Protein AF-A0A1W9RM76-F1 (afdb_monomer_lite)

Secondary structure (DSSP, 8-state):
--S-EEEEE-SS--SS--EEEEEES-SEEEEE--GGGHHHHHHHHHHHTTTSEEEEEE-GGGHHHH-HHHHTTS-S---S-SEEEEEES--EEEETT-STHHHHHHHHS-----EEEEEEEESS-HHHHHHHHHHHHHHHHHTS-S-------EEEEEEE-HHHHHHHHHHHS--SEEEEEE-SS-EEEEEE-----EEETTEEE--------PPPSSHHHHHHH-

Structure (mmCIF, N/CA/C/O backbone):
data_AF-A0A1W9RM76-F1
#
_entry.id   AF-A0A1W9RM76-F1
#
loop_
_atom_site.group_PDB
_atom_site.id
_atom_site.type_symbol
_atom_site.label_atom_id
_atom_site.label_alt_id
_atom_site.label_comp_id
_atom_site.label_asym_id
_atom_site.label_entity_id
_atom_site.label_seq_id
_atom_site.pdbx_PDB_ins_code
_atom_site.Cartn_x
_atom_site.Cartn_y
_atom_site.Cartn_z
_atom_site.occupancy
_atom_site.B_iso_or_equiv
_atom_site.auth_seq_id
_atom_site.auth_comp_id
_atom_site.auth_asym_id
_atom_site.auth_atom_id
_atom_site.pdbx_PDB_model_num
ATOM 1 N N . MET A 1 1 ? -6.626 -7.507 22.412 1.00 47.16 1 MET A N 1
ATOM 2 C CA . MET A 1 1 ? -6.270 -6.379 21.518 1.00 47.16 1 MET A CA 1
ATOM 3 C C . MET A 1 1 ? -6.908 -6.670 20.179 1.00 47.16 1 MET A C 1
ATOM 5 O O . MET A 1 1 ? -6.756 -7.790 19.717 1.00 47.16 1 MET A O 1
ATOM 9 N N . ARG A 1 2 ? -7.659 -5.724 19.609 1.00 62.59 2 ARG A N 1
ATOM 10 C CA . ARG A 1 2 ? -8.361 -5.919 18.333 1.00 62.59 2 ARG A CA 1
ATOM 11 C C . ARG A 1 2 ? -7.331 -6.171 17.214 1.00 62.59 2 ARG A C 1
ATOM 13 O O . ARG A 1 2 ? -6.286 -5.512 17.153 1.00 62.59 2 ARG A O 1
ATOM 20 N N . ASN A 1 3 ? -7.575 -7.197 16.399 1.00 77.19 3 ASN A N 1
ATOM 21 C CA . ASN A 1 3 ? -6.583 -7.752 15.468 1.00 77.19 3 ASN A CA 1
ATOM 22 C C . ASN A 1 3 ? -6.436 -6.941 14.169 1.00 77.19 3 ASN A C 1
ATOM 24 O O . ASN A 1 3 ? -5.425 -7.081 13.486 1.00 77.19 3 ASN A O 1
ATOM 28 N N . CYS A 1 4 ? -7.381 -6.045 13.872 1.00 90.94 4 CYS A N 1
ATOM 29 C CA . CYS A 1 4 ? -7.377 -5.194 12.687 1.00 90.94 4 CYS A CA 1
ATOM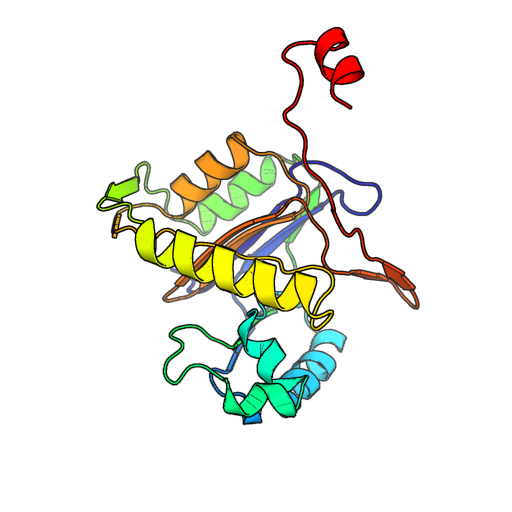 30 C C . CYS A 1 4 ? -7.662 -3.733 13.066 1.00 90.94 4 CYS A C 1
ATOM 32 O O . CYS A 1 4 ? -8.616 -3.460 13.793 1.00 90.94 4 CYS A O 1
ATOM 34 N N . PHE A 1 5 ? -6.826 -2.815 12.587 1.00 94.38 5 PHE A N 1
ATOM 35 C CA . PHE A 1 5 ? -6.996 -1.368 12.709 1.00 94.38 5 PHE A CA 1
ATOM 36 C C . PHE A 1 5 ? -6.443 -0.708 11.447 1.00 94.38 5 PHE A C 1
ATOM 38 O O . PHE A 1 5 ? -5.258 -0.863 11.145 1.00 94.38 5 PHE A O 1
ATOM 45 N N . LEU A 1 6 ? -7.286 0.014 10.718 1.00 96.62 6 LEU A N 1
ATOM 46 C CA . LEU A 1 6 ? -6.929 0.684 9.475 1.00 96.62 6 LEU A CA 1
ATOM 47 C C . LEU A 1 6 ? -7.179 2.178 9.629 1.00 96.62 6 LEU A C 1
ATOM 49 O O . LEU A 1 6 ? -8.249 2.605 10.054 1.00 96.62 6 LEU A O 1
ATOM 53 N N . LEU A 1 7 ? -6.179 2.964 9.273 1.00 95.69 7 LEU A N 1
ATOM 54 C CA . LEU A 1 7 ? -6.203 4.412 9.344 1.00 95.69 7 LEU A CA 1
ATOM 55 C C . LEU A 1 7 ? -5.820 4.950 7.973 1.00 95.69 7 LEU A C 1
ATOM 57 O O . LEU A 1 7 ? -4.736 4.640 7.489 1.00 95.69 7 LEU A O 1
ATOM 61 N N . PHE A 1 8 ? -6.691 5.751 7.374 1.00 95.56 8 PHE A N 1
ATOM 62 C CA . PHE A 1 8 ? -6.449 6.463 6.123 1.00 95.56 8 PHE A CA 1
ATOM 63 C C . PHE A 1 8 ? -6.511 7.957 6.432 1.00 95.56 8 PHE A C 1
ATOM 65 O O . PHE A 1 8 ? -7.568 8.473 6.780 1.00 95.56 8 PHE A O 1
ATOM 72 N N . GLU A 1 9 ? -5.376 8.646 6.376 1.00 92.06 9 GLU A N 1
ATOM 73 C CA . GLU A 1 9 ? -5.263 10.049 6.781 1.00 92.06 9 GLU A CA 1
ATOM 74 C C . GLU A 1 9 ? -5.008 10.966 5.586 1.00 92.06 9 GLU A C 1
ATOM 76 O O . GLU A 1 9 ? -4.088 10.747 4.789 1.00 92.06 9 GLU A O 1
ATOM 81 N N . THR A 1 10 ? -5.761 12.064 5.554 1.00 91.38 10 THR A N 1
ATOM 82 C CA . THR A 1 10 ? -5.536 13.187 4.642 1.00 91.38 10 THR A CA 1
ATOM 83 C C . THR A 1 10 ? -4.709 14.255 5.355 1.00 91.38 10 THR A C 1
ATOM 85 O O . THR A 1 10 ? -5.220 15.024 6.168 1.00 91.38 10 THR A O 1
ATOM 88 N N . LEU A 1 11 ? -3.404 14.317 5.057 1.00 85.75 11 LEU A N 1
ATOM 89 C CA . LEU A 1 11 ? -2.464 15.290 5.655 1.00 85.75 11 LEU A CA 1
ATOM 90 C C . LEU A 1 11 ? -2.193 16.499 4.757 1.00 85.75 11 LEU A C 1
ATOM 92 O O . LEU A 1 11 ? -1.384 17.371 5.086 1.00 85.75 11 LEU A O 1
ATOM 96 N N . LYS A 1 12 ? -2.831 16.528 3.595 1.00 86.12 12 LYS A N 1
ATOM 97 C CA . LYS A 1 12 ? -2.889 17.664 2.690 1.00 86.12 12 LYS A CA 1
ATOM 98 C C . LYS A 1 12 ? -4.220 17.565 1.970 1.00 86.12 12 LYS A C 1
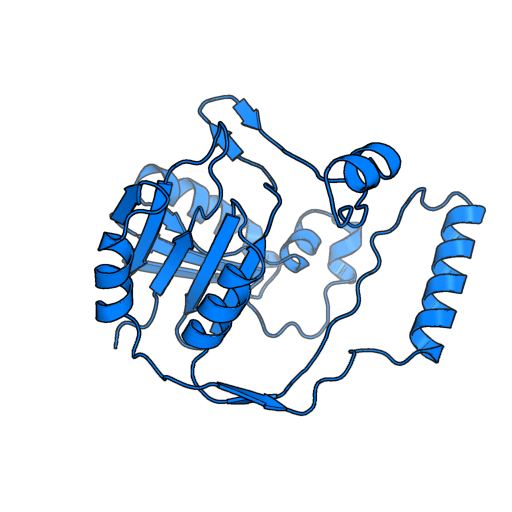ATOM 100 O O . LYS A 1 12 ? -4.450 16.577 1.284 1.00 86.12 12 LYS A O 1
ATOM 105 N N . THR A 1 13 ? -5.071 18.566 2.134 1.00 84.12 13 THR A N 1
ATOM 106 C CA . THR A 1 13 ? -6.359 18.580 1.451 1.00 84.12 13 THR A CA 1
ATOM 107 C C . THR A 1 13 ? -6.165 18.713 -0.054 1.00 84.12 13 THR A C 1
ATOM 109 O O . THR A 1 13 ? -5.207 19.329 -0.537 1.00 84.12 13 THR A O 1
ATOM 112 N N . THR A 1 14 ? -7.084 18.118 -0.799 1.00 81.44 14 THR A N 1
ATOM 113 C CA . THR A 1 14 ? -7.242 18.327 -2.238 1.00 81.44 14 THR A CA 1
ATOM 114 C C . THR A 1 14 ? -8.708 18.628 -2.517 1.00 81.44 14 THR A C 1
ATOM 116 O O . THR A 1 14 ? -9.539 18.455 -1.631 1.00 81.44 14 THR A O 1
ATOM 119 N N . ASP A 1 15 ? -9.049 19.006 -3.747 1.00 81.00 15 ASP A N 1
ATOM 120 C CA . ASP A 1 15 ? -10.456 19.184 -4.143 1.00 81.00 15 ASP A CA 1
ATOM 121 C C . ASP A 1 15 ? -11.298 17.907 -3.964 1.00 81.00 15 ASP A C 1
ATOM 123 O O . ASP A 1 15 ? -12.520 17.968 -3.939 1.00 81.00 15 ASP A O 1
ATOM 127 N N . LEU A 1 16 ? -10.638 16.749 -3.841 1.00 80.75 16 LEU A N 1
ATOM 128 C CA . LEU A 1 16 ? -11.260 15.441 -3.665 1.00 80.75 16 LEU A CA 1
ATOM 129 C C . LEU A 1 16 ? -11.220 14.950 -2.210 1.00 80.75 16 LEU A C 1
ATOM 131 O O . LEU A 1 16 ? -12.024 14.109 -1.821 1.00 80.75 16 LEU A O 1
ATOM 135 N N . ASP A 1 17 ? -10.279 15.431 -1.398 1.00 82.75 17 ASP A N 1
ATOM 136 C CA . ASP A 1 17 ? -9.983 14.832 -0.096 1.00 82.75 17 ASP A CA 1
ATOM 137 C C . ASP A 1 17 ? -9.856 15.880 0.987 1.00 82.75 17 ASP A C 1
ATOM 139 O O . ASP A 1 17 ? -8.931 16.697 1.002 1.00 82.75 17 ASP A O 1
ATOM 143 N N . SER A 1 18 ? -10.784 15.796 1.929 1.00 89.50 18 SER A N 1
ATOM 144 C CA . SER A 1 18 ? -10.849 16.642 3.112 1.00 89.50 18 SER A CA 1
ATOM 145 C C . SER A 1 18 ? -11.122 15.855 4.387 1.00 89.50 18 SER A C 1
ATOM 147 O O . SER A 1 18 ? -11.264 16.473 5.434 1.00 89.50 18 SER A O 1
ATOM 149 N N . ASN A 1 19 ? -11.150 14.519 4.324 1.00 93.38 19 ASN A N 1
ATOM 150 C CA . ASN A 1 19 ? -11.486 13.653 5.450 1.00 93.38 19 ASN A CA 1
ATOM 151 C C . ASN A 1 19 ? -10.426 12.570 5.673 1.00 93.38 19 ASN A C 1
ATOM 153 O O . ASN A 1 19 ? -9.714 12.162 4.758 1.00 93.38 19 ASN A O 1
ATOM 157 N N . SER A 1 20 ? -10.336 12.101 6.909 1.00 94.44 20 SER A N 1
ATOM 158 C CA . SER A 1 20 ? -9.587 10.925 7.334 1.00 94.44 20 SER A CA 1
ATOM 159 C C . SER A 1 20 ? -10.566 9.867 7.833 1.00 94.44 20 SER A C 1
ATOM 161 O O . SER A 1 20 ? -11.593 10.197 8.422 1.00 94.44 20 SER A O 1
ATOM 163 N N . PHE A 1 21 ? -10.235 8.601 7.613 1.00 95.38 21 PHE A N 1
ATOM 164 C CA . PHE A 1 21 ? -11.098 7.464 7.904 1.00 95.38 21 PHE A CA 1
ATOM 165 C C . PHE A 1 21 ? -10.396 6.498 8.850 1.00 95.38 21 PHE A C 1
ATOM 167 O O . PHE A 1 21 ? -9.219 6.165 8.665 1.00 95.38 21 PHE A O 1
ATOM 174 N N . VAL A 1 22 ? -11.131 6.022 9.848 1.00 95.75 22 VAL A N 1
ATOM 175 C CA . VAL A 1 22 ? -10.673 5.012 10.796 1.00 95.75 22 VAL A CA 1
ATOM 176 C C . VAL A 1 22 ? -11.621 3.821 10.750 1.00 95.75 22 VAL A C 1
ATOM 178 O O . VAL A 1 22 ? -12.833 3.968 10.880 1.00 95.75 22 VAL A O 1
ATOM 181 N N . PHE A 1 23 ? -11.041 2.632 10.598 1.00 95.88 23 PHE A N 1
ATOM 182 C CA . PHE A 1 23 ? -11.751 1.360 10.610 1.00 95.88 23 PHE A CA 1
ATOM 183 C C . PHE A 1 23 ? -11.135 0.420 11.645 1.00 95.88 23 PHE A C 1
ATOM 185 O O . PHE A 1 23 ? -9.913 0.259 11.728 1.00 95.88 23 PHE A O 1
ATOM 192 N N . TYR A 1 24 ? -11.979 -0.244 12.419 1.00 93.44 24 TYR A N 1
ATOM 193 C CA . TYR A 1 24 ? -11.595 -1.260 13.394 1.00 93.44 24 TYR A CA 1
ATOM 194 C C . TY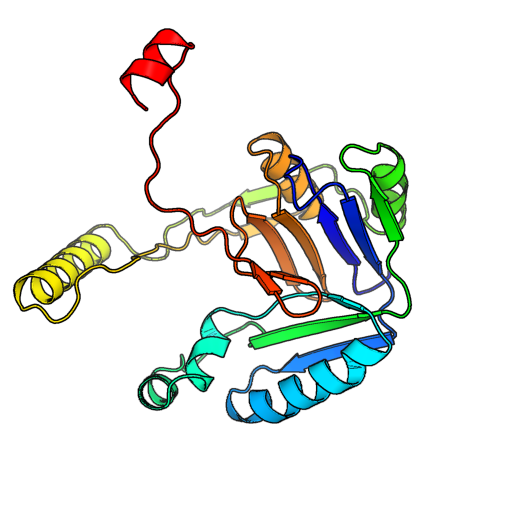R A 1 24 ? -12.744 -2.255 13.567 1.00 93.44 24 TYR A C 1
ATOM 196 O O . TYR A 1 24 ? -13.858 -1.976 13.149 1.00 93.44 24 TYR A O 1
ATOM 204 N N . ASP A 1 25 ? -12.453 -3.421 14.147 1.00 91.19 25 ASP A N 1
ATOM 205 C CA . ASP A 1 25 ? -13.414 -4.531 14.299 1.00 91.19 25 ASP A CA 1
ATOM 206 C C . ASP A 1 25 ? -14.171 -4.884 13.021 1.00 91.19 25 ASP A C 1
ATOM 208 O O . ASP A 1 25 ? -15.389 -4.727 12.943 1.00 91.19 25 ASP A O 1
ATOM 212 N N . PRO A 1 26 ? -13.455 -5.379 12.001 1.00 95.38 26 PRO A N 1
ATOM 213 C CA . PRO A 1 26 ? -14.133 -5.870 10.821 1.00 95.38 26 PRO A CA 1
ATOM 214 C C . PRO A 1 26 ? -15.071 -7.021 11.202 1.00 95.38 26 PRO A C 1
ATOM 216 O O . PRO A 1 26 ? -14.692 -7.902 11.980 1.00 95.38 26 PRO A O 1
ATOM 219 N N . VAL A 1 27 ? -16.253 -7.043 10.587 1.00 95.62 27 VAL A N 1
ATOM 220 C CA . VAL A 1 27 ? -17.181 -8.183 10.620 1.00 95.62 27 VAL A CA 1
ATOM 221 C C . VAL A 1 27 ? -16.482 -9.417 10.058 1.00 95.62 27 VAL A C 1
ATOM 223 O O . VAL A 1 27 ? -16.588 -10.515 10.600 1.00 95.62 27 VAL A O 1
ATOM 226 N N . GLU A 1 28 ? -15.713 -9.218 8.987 1.00 95.75 28 GLU A N 1
ATOM 227 C CA . GLU A 1 28 ? -14.853 -10.237 8.409 1.00 95.75 28 GLU A CA 1
ATOM 228 C C . GLU A 1 28 ? -13.663 -9.640 7.652 1.00 95.75 28 GLU A C 1
ATOM 230 O O . GLU A 1 28 ? -13.655 -8.467 7.278 1.00 95.75 28 GLU A O 1
ATOM 235 N N . ILE A 1 29 ? -12.650 -10.469 7.400 1.00 96.00 29 ILE A N 1
ATOM 236 C CA . ILE A 1 29 ? -11.516 -10.124 6.539 1.00 96.00 29 ILE A CA 1
ATOM 237 C C . ILE A 1 29 ? -11.577 -11.008 5.296 1.00 96.00 29 ILE A C 1
ATOM 239 O O . ILE A 1 29 ? -11.510 -12.232 5.389 1.00 96.00 29 ILE A O 1
ATOM 243 N N . ILE A 1 30 ? -11.669 -10.375 4.131 1.00 96.88 30 ILE A N 1
ATOM 244 C CA . ILE A 1 30 ? -11.555 -11.022 2.827 1.00 96.88 30 ILE A CA 1
ATOM 245 C C . ILE A 1 30 ? -10.079 -11.031 2.452 1.00 96.88 30 ILE A C 1
ATOM 247 O O . ILE A 1 30 ? -9.469 -9.966 2.351 1.00 96.88 30 ILE A O 1
ATOM 251 N N . GLU A 1 31 ? -9.503 -12.208 2.210 1.00 96.00 31 GLU A N 1
ATOM 252 C CA . GLU A 1 31 ? -8.142 -12.309 1.688 1.00 96.00 31 GLU A CA 1
ATOM 253 C C . GLU A 1 31 ? -7.933 -13.489 0.737 1.00 96.00 31 GLU A C 1
ATOM 255 O O . GLU A 1 31 ? -8.603 -14.514 0.829 1.00 96.00 31 GLU A O 1
ATOM 260 N N . THR A 1 32 ? -6.966 -13.354 -0.171 1.00 95.56 32 THR A N 1
ATOM 261 C CA . THR A 1 32 ? -6.478 -14.466 -0.999 1.00 95.56 32 THR A CA 1
ATOM 262 C C . THR A 1 32 ? -4.987 -14.329 -1.281 1.00 95.56 32 THR A C 1
ATOM 264 O O . THR A 1 32 ? -4.477 -13.222 -1.433 1.00 95.56 32 THR A O 1
ATOM 267 N N . LYS A 1 33 ? -4.288 -15.464 -1.393 1.00 94.25 33 LYS A N 1
ATOM 268 C CA . LYS A 1 33 ? -2.905 -15.562 -1.900 1.00 94.25 33 LYS A CA 1
ATOM 269 C C . LYS A 1 33 ? -2.815 -16.217 -3.283 1.00 94.25 33 LYS A C 1
ATOM 271 O O . LYS A 1 33 ? -1.724 -16.342 -3.827 1.00 94.25 33 LYS A O 1
ATOM 276 N N . LYS A 1 34 ? -3.943 -16.679 -3.828 1.00 93.25 34 LYS A N 1
ATOM 277 C CA . LYS A 1 34 ? -4.019 -17.447 -5.076 1.00 93.25 34 LYS A CA 1
ATOM 278 C C . LYS A 1 34 ? -4.591 -16.577 -6.186 1.00 93.25 34 LYS A C 1
ATOM 280 O O . LYS A 1 34 ? -5.629 -15.949 -5.977 1.00 93.25 34 LYS A O 1
ATOM 285 N N . LEU A 1 35 ? -3.940 -16.585 -7.351 1.00 93.38 35 LEU A N 1
ATOM 286 C CA . LEU A 1 35 ? -4.414 -15.854 -8.530 1.00 93.38 35 LEU A CA 1
ATOM 287 C C . LEU A 1 35 ? -5.790 -16.346 -8.982 1.00 93.38 35 LEU A C 1
ATOM 289 O O . LEU A 1 35 ? -6.679 -15.533 -9.203 1.00 93.38 35 LEU A O 1
ATOM 293 N N . ASP A 1 36 ? -5.990 -17.662 -9.031 1.00 91.81 36 ASP A N 1
ATOM 294 C CA . ASP A 1 36 ? -7.225 -18.265 -9.555 1.00 91.81 36 ASP A CA 1
ATOM 295 C C . ASP A 1 36 ? -8.466 -17.951 -8.704 1.00 91.81 36 ASP A C 1
ATOM 297 O O . ASP A 1 36 ? -9.592 -18.068 -9.174 1.00 91.81 36 ASP A O 1
ATOM 301 N N . SER A 1 37 ? -8.278 -17.509 -7.457 1.00 94.44 37 SER A N 1
ATOM 302 C CA . SER A 1 37 ? -9.376 -17.101 -6.574 1.00 94.44 37 SER A CA 1
ATOM 303 C C . SER A 1 37 ? -9.762 -15.624 -6.723 1.00 94.44 37 SER A C 1
ATOM 305 O O . SER A 1 37 ? -10.716 -15.187 -6.084 1.00 94.44 37 SER A O 1
ATOM 307 N N . LEU A 1 38 ? -9.035 -14.824 -7.513 1.00 94.88 38 LEU A N 1
ATOM 308 C CA . LEU A 1 38 ? -9.279 -13.378 -7.596 1.00 94.88 38 LEU A CA 1
ATOM 309 C C . LEU A 1 38 ? -10.639 -13.035 -8.203 1.00 94.88 38 LEU A C 1
ATOM 311 O O . LEU A 1 38 ? -11.276 -12.098 -7.731 1.00 94.88 38 LEU A O 1
ATOM 315 N N . GLU A 1 39 ? -11.116 -13.799 -9.188 1.00 95.06 39 GLU A N 1
ATOM 316 C CA . GLU A 1 39 ? -12.420 -13.545 -9.813 1.00 95.06 39 GLU A CA 1
ATOM 317 C C . GLU A 1 39 ? -13.566 -13.607 -8.798 1.00 95.06 39 GLU A C 1
ATOM 319 O O . GLU A 1 39 ? -14.397 -12.703 -8.706 1.00 95.06 39 GLU A O 1
ATOM 324 N N . GLU A 1 40 ? -13.590 -14.678 -8.005 1.00 96.56 40 GLU A N 1
ATOM 325 C CA . GLU A 1 40 ? -14.599 -14.895 -6.974 1.00 96.56 40 GLU A CA 1
ATOM 326 C C . GLU A 1 40 ? -14.489 -13.839 -5.869 1.00 96.56 40 GLU A C 1
ATOM 328 O O . GLU A 1 40 ? -15.499 -13.296 -5.417 1.00 96.56 40 GLU A O 1
ATOM 333 N N . ILE A 1 41 ? -13.259 -13.487 -5.484 1.00 96.88 41 ILE A N 1
ATOM 334 C CA . ILE A 1 41 ? -12.995 -12.439 -4.497 1.00 96.88 41 ILE A CA 1
ATOM 335 C C . ILE A 1 41 ? -13.519 -11.082 -4.982 1.00 96.88 41 ILE A C 1
ATOM 337 O O . ILE A 1 41 ? -14.180 -10.395 -4.207 1.00 96.88 41 ILE A O 1
ATOM 341 N N . PHE A 1 42 ? -13.308 -10.703 -6.245 1.00 96.19 42 PHE A N 1
ATOM 342 C CA . PHE A 1 42 ? -13.825 -9.438 -6.778 1.00 96.19 42 PHE A CA 1
ATOM 343 C C . PHE A 1 42 ? -15.354 -9.414 -6.869 1.00 96.19 42 PHE A C 1
ATOM 345 O O . PHE A 1 42 ? -15.960 -8.437 -6.428 1.00 96.19 42 PHE A O 1
ATOM 352 N N . LYS A 1 43 ? -15.994 -10.504 -7.316 1.00 97.25 43 LYS A N 1
ATOM 353 C CA . LYS A 1 43 ? -17.467 -10.633 -7.289 1.00 97.25 43 LYS A CA 1
ATOM 354 C C . LYS A 1 43 ? -18.020 -10.482 -5.872 1.00 97.25 43 LYS A C 1
ATOM 356 O O . LYS A 1 43 ? -19.054 -9.852 -5.646 1.00 97.25 43 LYS A O 1
ATOM 361 N N . ARG A 1 44 ? -17.320 -11.050 -4.889 1.00 97.56 44 ARG A N 1
ATOM 362 C CA . ARG A 1 44 ? -17.689 -10.936 -3.478 1.00 97.56 44 ARG A CA 1
ATOM 363 C C . ARG A 1 44 ? -17.520 -9.511 -2.949 1.00 97.56 44 ARG A C 1
ATOM 365 O O . ARG A 1 44 ? -18.410 -9.036 -2.246 1.00 97.56 44 ARG A O 1
ATOM 372 N N . ILE A 1 45 ? -16.424 -8.837 -3.295 1.00 97.31 45 ILE A N 1
ATOM 373 C CA . ILE A 1 45 ? -16.171 -7.429 -2.950 1.00 97.31 45 ILE A CA 1
ATOM 374 C C . ILE A 1 45 ? -17.294 -6.543 -3.486 1.00 97.31 45 ILE A C 1
ATOM 376 O O . ILE A 1 45 ? -17.870 -5.782 -2.715 1.00 97.31 45 ILE A O 1
ATOM 380 N N . GLU A 1 46 ? -17.664 -6.702 -4.757 1.00 96.50 46 GLU A N 1
ATOM 381 C CA . GLU A 1 46 ? -18.747 -5.943 -5.394 1.00 96.50 46 GLU A CA 1
ATOM 382 C C . GLU A 1 46 ? -20.106 -6.178 -4.716 1.00 96.50 46 GLU A C 1
ATOM 384 O O . GLU A 1 46 ? -20.904 -5.259 -4.532 1.00 96.50 46 GLU A O 1
ATOM 389 N N . LYS A 1 47 ? -20.392 -7.419 -4.307 1.00 98.00 47 LYS A N 1
ATOM 390 C CA . LYS A 1 47 ? -21.625 -7.725 -3.575 1.00 98.00 47 LYS A CA 1
ATOM 391 C C . LYS A 1 47 ? -21.647 -7.053 -2.201 1.00 98.00 47 LYS A C 1
ATOM 393 O O . LYS A 1 47 ? -22.678 -6.507 -1.812 1.00 98.00 47 LYS A O 1
ATOM 398 N N . LEU A 1 48 ? -20.542 -7.119 -1.459 1.00 97.81 48 LEU A N 1
ATOM 399 C CA . LEU A 1 48 ? -20.456 -6.592 -0.096 1.00 97.81 48 LEU A CA 1
ATOM 400 C C . LEU A 1 48 ? -20.382 -5.064 -0.060 1.00 97.81 48 LEU A C 1
ATOM 402 O O . LEU A 1 48 ? -20.950 -4.469 0.855 1.00 97.81 48 LEU A O 1
ATOM 406 N N . SER A 1 49 ? -19.777 -4.425 -1.065 1.00 95.75 49 SER A N 1
ATOM 407 C CA . SER A 1 49 ? -19.656 -2.961 -1.142 1.00 95.75 49 SER A CA 1
ATOM 408 C C . SER A 1 49 ? -20.997 -2.240 -1.257 1.00 95.75 49 SER A C 1
ATOM 410 O O . SER A 1 49 ? -21.067 -1.040 -1.029 1.00 95.75 49 SER A O 1
ATOM 412 N N . LYS A 1 50 ? -22.080 -2.960 -1.575 1.00 96.19 50 LYS A N 1
ATOM 413 C CA . LYS A 1 50 ? -23.449 -2.420 -1.579 1.00 96.19 50 LYS A CA 1
ATOM 414 C C . LYS A 1 50 ? -24.000 -2.148 -0.178 1.00 96.19 50 LYS A C 1
ATOM 416 O O . LYS A 1 50 ? -24.995 -1.443 -0.057 1.00 96.19 50 LYS A O 1
ATOM 421 N N . LYS A 1 51 ? -23.413 -2.751 0.861 1.00 96.88 51 LYS A N 1
ATOM 422 C CA . LYS A 1 51 ? -23.911 -2.673 2.244 1.00 96.88 51 LYS A CA 1
ATOM 423 C C . LYS A 1 51 ? -22.837 -2.284 3.259 1.00 96.88 51 LYS A C 1
ATOM 425 O O . LYS A 1 51 ? -23.168 -1.682 4.271 1.00 96.88 51 LYS A O 1
ATOM 430 N N . TYR A 1 52 ? -21.587 -2.651 3.012 1.00 98.06 52 TYR A N 1
ATOM 431 C CA . TYR A 1 52 ? -20.491 -2.485 3.957 1.00 98.06 52 TYR A CA 1
ATOM 432 C C . TYR A 1 52 ? -19.413 -1.573 3.382 1.00 98.06 52 TYR A C 1
ATOM 434 O O . TYR A 1 52 ? -19.235 -1.482 2.166 1.00 98.06 52 TYR A O 1
ATOM 442 N N . TYR A 1 53 ? -18.627 -0.972 4.268 1.00 97.88 53 TYR A N 1
ATOM 443 C CA . TYR A 1 53 ? -17.349 -0.384 3.904 1.00 97.88 53 TYR A CA 1
ATOM 444 C C . TYR A 1 53 ? -16.305 -1.491 3.757 1.00 97.88 53 TYR A C 1
ATOM 446 O O . TYR A 1 53 ? -16.155 -2.338 4.638 1.00 97.88 53 TYR A O 1
ATOM 454 N N . LEU A 1 54 ? -15.555 -1.479 2.654 1.00 98.06 54 LEU A N 1
ATOM 455 C CA . LEU A 1 54 ? -14.421 -2.377 2.451 1.00 98.06 54 LEU A CA 1
ATOM 456 C C . LEU A 1 54 ? -13.138 -1.559 2.390 1.00 98.06 54 LEU A C 1
ATOM 458 O O . LEU A 1 54 ? -12.989 -0.691 1.533 1.00 98.06 54 LEU A O 1
ATOM 462 N N . ALA A 1 55 ? -12.206 -1.849 3.293 1.00 98.00 55 ALA A N 1
ATOM 463 C CA . ALA A 1 55 ? -10.963 -1.098 3.413 1.00 98.00 55 ALA A CA 1
ATOM 464 C C . ALA A 1 55 ? -9.766 -2.031 3.621 1.00 98.00 55 ALA A C 1
ATOM 466 O O . ALA A 1 55 ? -9.840 -3.014 4.359 1.00 98.00 55 ALA A O 1
ATOM 467 N N . GLY A 1 56 ? -8.641 -1.728 2.974 1.00 97.38 56 GLY A N 1
ATOM 468 C CA . GLY A 1 56 ? -7.423 -2.533 3.049 1.00 97.38 56 GLY A CA 1
ATOM 469 C C . GLY A 1 56 ? -6.520 -2.301 1.842 1.00 97.38 56 GLY A C 1
ATOM 470 O O . GLY A 1 56 ? -6.283 -1.152 1.477 1.00 97.38 56 GLY A O 1
ATOM 471 N N . TYR A 1 57 ? -5.999 -3.370 1.239 1.00 97.38 57 TYR A N 1
ATOM 472 C CA . TYR A 1 57 ? -5.098 -3.273 0.092 1.00 97.38 57 TYR A CA 1
ATOM 473 C C . TYR A 1 57 ? -5.337 -4.347 -0.975 1.00 97.38 57 TYR A C 1
ATOM 475 O O . TYR A 1 57 ? -5.845 -5.438 -0.705 1.00 97.38 57 TYR A O 1
ATOM 483 N N . ILE A 1 58 ? -4.892 -4.026 -2.190 1.00 96.94 58 ILE A N 1
ATOM 484 C CA . ILE A 1 58 ? -4.700 -4.949 -3.310 1.00 96.94 58 ILE A CA 1
ATOM 485 C C . ILE A 1 58 ? -3.218 -4.854 -3.684 1.00 96.94 58 ILE A C 1
ATOM 487 O O . ILE A 1 58 ? -2.692 -3.750 -3.838 1.00 96.94 58 ILE A O 1
ATOM 491 N N . SER A 1 59 ? -2.515 -5.984 -3.752 1.00 95.94 59 SER A N 1
ATOM 492 C CA . SER A 1 59 ? -1.090 -5.996 -4.077 1.00 95.94 59 SER A CA 1
ATOM 493 C C . SER A 1 59 ? -0.857 -5.769 -5.569 1.00 95.94 59 SER A C 1
ATOM 495 O O . SER A 1 59 ? -1.715 -6.049 -6.407 1.00 95.94 59 SER A O 1
ATOM 497 N N . TYR A 1 60 ? 0.346 -5.311 -5.917 1.00 94.62 60 TYR A N 1
ATOM 498 C CA . TYR A 1 60 ? 0.760 -5.193 -7.316 1.00 94.62 60 TYR A CA 1
ATOM 499 C C . TYR A 1 60 ? 0.690 -6.550 -8.039 1.00 94.62 60 TYR A C 1
ATOM 501 O O . TYR A 1 60 ? 0.274 -6.639 -9.191 1.00 94.62 60 TYR A O 1
ATOM 509 N N . GLU A 1 61 ? 1.046 -7.625 -7.334 1.00 95.25 61 GLU A N 1
ATOM 510 C CA . GLU A 1 61 ? 1.048 -8.993 -7.840 1.00 95.25 61 GLU A CA 1
ATOM 511 C C . GLU A 1 61 ? -0.356 -9.514 -8.203 1.00 95.25 61 GLU A C 1
ATOM 513 O O . GLU A 1 61 ? -0.458 -10.437 -9.009 1.00 95.25 61 GLU A O 1
ATOM 518 N N . ALA A 1 62 ? -1.442 -8.905 -7.706 1.00 94.81 62 ALA A N 1
ATOM 519 C CA . ALA A 1 62 ? -2.796 -9.215 -8.175 1.00 94.81 62 ALA A CA 1
ATOM 520 C C . ALA A 1 62 ? -2.983 -8.889 -9.671 1.00 94.81 62 ALA A C 1
ATOM 522 O O . ALA A 1 62 ? -3.768 -9.542 -10.356 1.00 94.81 62 ALA A O 1
ATOM 523 N N . GLY A 1 63 ? -2.212 -7.935 -10.209 1.00 93.69 63 GLY A N 1
ATOM 524 C CA . GLY A 1 63 ? -2.236 -7.566 -11.626 1.00 93.69 63 GLY A CA 1
ATOM 525 C C . GLY A 1 63 ? -1.829 -8.696 -12.578 1.00 93.69 63 GLY A C 1
ATOM 526 O O . GLY A 1 63 ? -2.233 -8.682 -13.737 1.00 93.69 63 GLY A O 1
ATOM 527 N N . PHE A 1 64 ? -1.112 -9.719 -12.096 1.00 94.06 64 PHE A N 1
ATOM 528 C CA . PHE A 1 64 ? -0.756 -10.896 -12.899 1.00 94.06 64 PHE A CA 1
ATOM 529 C C . PHE A 1 64 ? -1.986 -11.692 -13.351 1.00 94.06 64 PHE A C 1
ATOM 531 O O . PHE A 1 64 ? -1.917 -12.380 -14.363 1.00 94.06 64 PHE A O 1
ATOM 538 N N . TYR A 1 65 ? -3.112 -11.588 -12.639 1.00 91.88 65 TYR A N 1
ATOM 539 C CA . TYR A 1 65 ? -4.371 -12.211 -13.048 1.00 91.88 65 TYR A CA 1
ATOM 540 C C . TYR A 1 65 ? -5.051 -11.460 -14.202 1.00 91.88 65 TYR A C 1
ATOM 542 O O . TYR A 1 65 ? -5.711 -12.087 -15.026 1.00 91.88 65 TYR A O 1
ATOM 550 N N . LEU A 1 66 ? -4.857 -10.139 -14.291 1.00 87.62 66 LEU A N 1
ATOM 551 C CA . LEU A 1 66 ? -5.534 -9.278 -15.267 1.00 87.62 66 LEU A CA 1
ATOM 552 C C . LEU A 1 66 ? -4.997 -9.436 -16.696 1.00 87.62 66 LEU A C 1
ATOM 554 O O . LEU A 1 66 ? -5.682 -9.068 -17.646 1.00 87.62 66 LEU A O 1
ATOM 558 N N . GLN A 1 67 ? -3.785 -9.970 -16.860 1.00 87.81 67 GLN A N 1
ATOM 559 C CA . GLN A 1 67 ? -3.162 -10.166 -18.166 1.00 87.81 67 GLN A CA 1
ATOM 560 C C . GLN A 1 67 ? -2.722 -11.621 -18.335 1.00 87.81 67 GLN A C 1
ATOM 562 O O . GLN A 1 67 ? -1.802 -12.080 -17.663 1.00 87.81 67 GLN A O 1
ATOM 567 N N . GLU A 1 68 ? -3.335 -12.329 -19.288 1.00 85.44 68 GLU A N 1
ATOM 568 C CA . GLU A 1 68 ? -3.110 -13.766 -19.517 1.00 85.44 68 GLU A CA 1
ATOM 569 C C . GLU A 1 68 ? -1.625 -14.111 -19.693 1.00 85.44 68 GLU A C 1
ATOM 571 O O . GLU A 1 68 ? -1.103 -15.011 -19.039 1.00 85.44 68 GLU A O 1
ATOM 576 N N . GLY A 1 69 ? -0.911 -13.320 -20.501 1.00 89.00 69 GLY A N 1
ATOM 577 C CA . GLY A 1 69 ? 0.518 -13.512 -20.757 1.00 89.00 69 GLY A CA 1
ATOM 578 C C . GLY A 1 69 ? 1.424 -13.284 -19.543 1.00 89.00 69 GLY A C 1
ATOM 579 O O . GLY A 1 69 ? 2.584 -13.678 -19.583 1.00 89.00 69 GLY A O 1
ATOM 580 N N . LEU A 1 70 ? 0.924 -12.667 -18.465 1.00 90.75 70 LEU A N 1
ATOM 581 C CA . LEU A 1 70 ? 1.691 -12.462 -17.238 1.00 90.75 70 LEU A CA 1
ATOM 582 C C . LEU A 1 70 ? 1.466 -13.564 -16.208 1.00 90.75 70 LEU A C 1
ATOM 584 O O . LEU A 1 70 ? 2.352 -13.761 -15.386 1.00 90.75 70 LEU A O 1
ATOM 588 N N . LYS A 1 71 ? 0.365 -14.324 -16.245 1.00 90.12 71 LYS A N 1
ATOM 589 C CA . LYS A 1 71 ? 0.045 -15.336 -15.217 1.00 90.12 71 LYS A CA 1
ATOM 590 C C . LYS A 1 71 ? 1.190 -16.322 -14.965 1.00 90.12 71 LYS A C 1
ATOM 592 O O . LYS A 1 71 ? 1.515 -16.623 -13.819 1.00 90.12 71 LYS A O 1
ATOM 597 N N . THR A 1 72 ? 1.862 -16.760 -16.027 1.00 90.12 72 THR A N 1
ATOM 598 C CA . THR A 1 72 ? 3.016 -17.678 -15.971 1.00 90.12 72 THR A CA 1
ATOM 599 C C . THR A 1 72 ? 4.267 -17.061 -15.334 1.00 90.12 72 THR A C 1
ATOM 601 O O . THR A 1 72 ? 5.165 -17.786 -14.908 1.00 90.12 72 THR A O 1
ATOM 604 N N . HIS A 1 73 ? 4.325 -15.732 -15.230 1.00 92.00 73 HIS A N 1
ATOM 605 C CA . HIS A 1 73 ? 5.394 -14.978 -14.581 1.00 92.00 73 HIS A CA 1
ATOM 606 C C . HIS A 1 73 ? 5.120 -14.686 -13.100 1.00 92.00 73 HIS A C 1
ATOM 608 O O . HIS A 1 73 ? 5.942 -14.026 -12.457 1.00 92.00 73 HIS A O 1
ATOM 614 N N . PHE A 1 74 ? 3.999 -15.160 -12.542 1.00 91.50 74 PHE A N 1
ATOM 615 C CA . PHE A 1 74 ? 3.723 -15.005 -11.119 1.00 91.50 74 PHE A CA 1
ATOM 616 C C . PHE A 1 74 ? 4.863 -15.611 -10.284 1.00 91.50 74 PHE A C 1
ATOM 618 O O . PHE A 1 74 ? 5.321 -16.725 -10.565 1.00 91.50 74 PHE A O 1
ATOM 625 N N . PRO A 1 75 ? 5.372 -14.896 -9.264 1.00 88.38 75 PRO A N 1
ATOM 626 C CA . PRO A 1 75 ? 6.485 -15.386 -8.470 1.00 88.38 75 PRO A CA 1
ATOM 627 C C . PRO A 1 75 ? 6.131 -16.708 -7.781 1.00 88.38 75 PRO A C 1
ATOM 629 O O . PRO A 1 75 ? 5.094 -16.834 -7.137 1.00 88.38 75 PRO A O 1
ATOM 632 N N . LYS A 1 76 ? 7.057 -17.675 -7.833 1.00 85.31 76 LYS A N 1
ATOM 633 C CA . LYS A 1 76 ? 6.914 -18.986 -7.165 1.00 85.31 76 LYS A CA 1
ATOM 634 C C . LYS A 1 76 ? 6.619 -18.880 -5.663 1.00 85.31 76 LYS A C 1
ATOM 636 O O . LYS A 1 76 ? 6.079 -19.810 -5.077 1.00 85.31 76 LYS A O 1
ATOM 641 N N . SER A 1 77 ? 7.020 -17.775 -5.037 1.00 85.44 77 SER A N 1
ATOM 642 C CA . SER A 1 77 ? 6.721 -17.464 -3.645 1.00 85.44 77 SER A CA 1
ATOM 643 C C . SER A 1 77 ? 6.421 -15.976 -3.500 1.00 85.44 77 SER A C 1
ATOM 645 O O . SER A 1 77 ? 7.225 -15.129 -3.896 1.00 85.44 77 SER A O 1
ATOM 647 N N . PHE A 1 78 ? 5.266 -15.671 -2.912 1.00 89.56 78 PHE A N 1
ATOM 648 C CA . PHE A 1 78 ? 4.851 -14.328 -2.534 1.00 89.56 78 PHE A CA 1
ATOM 649 C C . PHE A 1 78 ? 4.277 -14.385 -1.111 1.00 89.56 78 PHE A C 1
ATOM 651 O O . PHE A 1 78 ? 3.309 -15.110 -0.874 1.00 89.56 78 PHE A O 1
ATOM 658 N N . PRO A 1 79 ? 4.885 -13.695 -0.129 1.00 88.50 79 PRO A N 1
ATOM 659 C CA . PRO A 1 79 ? 4.522 -13.890 1.274 1.00 88.50 79 PRO A CA 1
ATOM 660 C C . PRO A 1 79 ? 3.208 -13.192 1.664 1.00 88.50 79 PRO A C 1
ATOM 662 O O . PRO A 1 79 ? 2.578 -13.597 2.648 1.00 88.50 79 PRO A O 1
ATOM 665 N N . PHE A 1 80 ? 2.781 -12.184 0.898 1.00 92.00 80 PHE A N 1
ATOM 666 C CA . PHE A 1 80 ? 1.615 -11.348 1.194 1.00 92.00 80 PHE A CA 1
ATOM 667 C C . PHE A 1 80 ? 0.341 -11.855 0.514 1.00 92.00 80 PHE A C 1
ATOM 669 O O . PHE A 1 80 ? 0.380 -12.724 -0.359 1.00 92.00 80 PHE A O 1
ATOM 676 N N . SER A 1 81 ? -0.801 -11.314 0.930 1.00 95.12 81 SER A N 1
ATOM 677 C CA . SER A 1 81 ? -2.071 -11.531 0.239 1.00 95.12 81 SER A CA 1
ATOM 678 C C . SER A 1 81 ? -2.130 -10.676 -1.031 1.00 95.12 81 SER A C 1
ATOM 680 O O . SER A 1 81 ? -1.582 -9.578 -1.082 1.00 95.12 81 SER A O 1
ATOM 682 N N . LEU A 1 82 ? -2.763 -11.191 -2.084 1.00 96.00 82 LEU A N 1
ATOM 683 C CA . LEU A 1 82 ? -3.034 -10.453 -3.322 1.00 96.00 82 LEU A CA 1
ATOM 684 C C . LEU A 1 82 ? -4.132 -9.416 -3.107 1.00 96.00 82 LEU A C 1
ATOM 686 O O . LEU A 1 82 ? -4.084 -8.318 -3.649 1.00 96.00 82 LEU A O 1
ATOM 690 N N . VAL A 1 83 ? -5.104 -9.761 -2.271 1.00 97.19 83 VAL A N 1
ATOM 691 C CA . VAL A 1 83 ? -6.145 -8.865 -1.778 1.00 97.19 83 VAL A CA 1
ATOM 692 C C . VAL A 1 83 ? -6.278 -9.115 -0.289 1.00 97.19 83 VAL A C 1
ATOM 694 O O . VAL A 1 83 ? -6.270 -10.275 0.132 1.00 97.19 83 VAL A O 1
ATOM 697 N N . LYS A 1 84 ? -6.403 -8.047 0.499 1.00 97.50 84 LYS A N 1
ATOM 698 C CA . LYS A 1 84 ? -6.788 -8.129 1.905 1.00 97.50 84 LYS A CA 1
ATOM 699 C C . LYS A 1 84 ? -7.607 -6.915 2.307 1.00 97.50 84 LYS A C 1
ATOM 701 O O . LYS A 1 84 ? -7.076 -5.808 2.398 1.00 97.50 84 LYS A O 1
ATOM 706 N N . LEU A 1 85 ? -8.890 -7.136 2.563 1.00 97.94 85 LEU A N 1
ATOM 707 C CA . LEU A 1 85 ? -9.858 -6.100 2.907 1.00 97.94 85 LEU A CA 1
ATOM 708 C C . LEU A 1 85 ? -10.603 -6.500 4.178 1.00 97.94 85 LEU A C 1
ATOM 710 O O . LEU A 1 85 ? -11.095 -7.621 4.281 1.00 97.94 85 LEU A O 1
ATOM 714 N N . GLY A 1 86 ? -10.696 -5.589 5.140 1.00 97.38 86 GLY A N 1
ATOM 715 C CA . GLY A 1 86 ? -11.685 -5.694 6.206 1.00 97.38 86 GLY A CA 1
ATOM 716 C C . GLY A 1 86 ? -13.048 -5.227 5.700 1.00 97.38 86 GLY A C 1
ATOM 717 O O . GLY A 1 86 ? -13.120 -4.284 4.911 1.00 97.38 86 GLY A O 1
ATOM 718 N N . VAL A 1 87 ? -14.104 -5.895 6.154 1.00 98.06 87 VAL A N 1
ATOM 719 C CA . VAL A 1 87 ? -15.507 -5.548 5.907 1.00 98.06 87 VAL A CA 1
ATOM 720 C C . VAL A 1 87 ? -16.062 -4.915 7.177 1.00 98.06 87 VAL A C 1
ATOM 722 O O . VAL A 1 87 ? -16.039 -5.544 8.234 1.00 98.06 87 VAL A O 1
ATOM 725 N N . PHE A 1 88 ? -16.539 -3.679 7.087 1.00 97.62 88 PHE A N 1
ATOM 726 C CA . PHE A 1 88 ? -16.949 -2.863 8.229 1.00 97.62 88 PHE A CA 1
ATOM 727 C C . PHE A 1 88 ? -18.374 -2.345 8.035 1.00 97.62 88 PHE A C 1
ATOM 729 O O . PHE A 1 88 ? -18.759 -1.969 6.928 1.00 97.62 88 PHE A O 1
ATOM 736 N N . GLU A 1 89 ? -19.158 -2.321 9.110 1.00 96.62 89 GLU A N 1
ATOM 737 C CA . GLU A 1 89 ? -20.509 -1.741 9.090 1.00 96.62 89 GLU A CA 1
ATOM 738 C C . GLU A 1 89 ? -20.459 -0.218 9.012 1.00 96.62 89 GLU A C 1
ATOM 740 O O . GLU A 1 89 ? -21.252 0.396 8.306 1.00 96.62 89 GLU A O 1
ATOM 745 N N . GLU A 1 90 ? -19.473 0.379 9.678 1.00 95.31 90 GLU A N 1
ATOM 746 C CA . GLU A 1 90 ? -19.329 1.822 9.803 1.00 95.31 90 GLU A CA 1
ATOM 747 C C . GLU A 1 90 ? -17.878 2.253 9.565 1.00 95.31 90 GLU A C 1
ATOM 749 O O . GLU A 1 90 ? -16.929 1.474 9.709 1.00 95.31 90 GLU A O 1
ATOM 754 N N . ALA A 1 91 ? -17.719 3.526 9.209 1.00 94.62 91 ALA A N 1
ATOM 755 C CA . ALA A 1 91 ? -16.442 4.217 9.148 1.00 94.62 91 ALA A CA 1
ATOM 756 C C . ALA A 1 91 ? -16.478 5.380 10.140 1.00 94.62 91 ALA A C 1
ATOM 758 O O . ALA A 1 91 ? -17.388 6.208 10.075 1.00 94.62 91 ALA A O 1
ATOM 759 N N . GLU A 1 92 ? -15.480 5.498 11.017 1.00 94.50 92 GLU A N 1
ATOM 760 C CA . GLU A 1 92 ? -15.305 6.749 11.755 1.00 94.50 92 GLU A CA 1
ATOM 761 C C . GLU A 1 92 ? -14.622 7.766 10.836 1.00 94.50 92 GLU A C 1
ATOM 763 O O . GLU A 1 92 ? -13.509 7.535 10.351 1.00 94.50 92 GLU A O 1
ATOM 768 N N . ILE A 1 93 ? -15.299 8.886 10.588 1.00 94.81 93 ILE A N 1
ATOM 769 C CA . ILE A 1 93 ? -14.865 9.924 9.652 1.00 94.81 93 ILE A CA 1
ATOM 770 C C . ILE A 1 93 ? -14.495 11.174 10.442 1.00 94.81 93 ILE A C 1
ATOM 772 O O . ILE A 1 93 ? -15.279 11.668 11.249 1.00 94.81 93 ILE A O 1
ATOM 776 N N . PHE A 1 94 ? -13.311 11.708 10.167 1.00 94.38 94 PHE A N 1
ATOM 777 C CA . PHE A 1 94 ? -12.801 12.933 10.773 1.00 94.38 94 PHE A CA 1
ATOM 778 C C . PHE A 1 94 ? -12.444 13.936 9.680 1.00 94.38 94 PHE A C 1
ATOM 780 O O . PHE A 1 94 ? -11.806 13.537 8.703 1.00 94.38 94 PHE A O 1
ATOM 787 N N . PRO A 1 95 ? -12.752 15.232 9.835 1.00 92.75 95 PRO A N 1
ATOM 788 C CA . PRO A 1 95 ? -12.184 16.260 8.974 1.00 92.75 95 PRO A CA 1
ATOM 789 C C . PRO A 1 95 ? -10.647 16.203 8.956 1.00 92.75 95 PRO A C 1
ATOM 791 O O . PRO A 1 95 ? -9.989 15.784 9.913 1.00 92.75 95 PRO A O 1
ATOM 794 N N . ALA A 1 96 ? -10.040 16.614 7.848 1.00 85.88 96 ALA A N 1
ATOM 795 C CA . ALA A 1 96 ? -8.593 16.690 7.722 1.00 85.88 96 ALA A CA 1
ATOM 796 C C . ALA A 1 96 ? -8.019 17.610 8.807 1.00 85.88 96 ALA A C 1
ATOM 798 O O . ALA A 1 96 ? -8.574 18.664 9.109 1.00 85.88 96 ALA A O 1
ATOM 799 N N . PHE A 1 97 ? -6.873 17.213 9.363 1.00 85.19 97 PHE A N 1
ATOM 800 C CA . PHE A 1 97 ? -6.181 17.914 10.456 1.00 85.19 97 PHE A CA 1
ATOM 801 C C . PHE A 1 97 ? -6.905 17.930 11.808 1.00 85.19 97 PHE A C 1
ATOM 803 O O . PHE A 1 97 ? -6.384 18.536 12.750 1.00 85.19 97 PHE A O 1
ATOM 810 N N . GLU A 1 98 ? -8.041 17.243 11.929 1.00 86.75 98 GLU A N 1
ATOM 811 C CA . GLU A 1 98 ? -8.774 17.158 13.184 1.00 86.75 98 GLU A CA 1
ATOM 812 C C . GLU A 1 98 ? -7.917 16.494 14.269 1.00 86.75 98 GLU A C 1
ATOM 814 O O . GLU A 1 98 ? -7.264 15.470 14.043 1.00 86.75 98 GLU A O 1
ATOM 819 N N . LYS A 1 99 ? -7.880 17.080 15.470 1.00 85.75 99 LYS A N 1
ATOM 820 C CA . LYS A 1 99 ? -7.037 16.552 16.560 1.00 85.75 99 LYS A CA 1
ATOM 821 C C . LYS A 1 99 ? -7.687 15.365 17.257 1.00 85.75 99 LYS A C 1
ATOM 823 O O . LYS A 1 99 ? -6.988 14.561 17.873 1.00 85.75 99 LYS A O 1
ATOM 828 N N . GLU A 1 100 ? -9.002 15.229 17.151 1.00 86.50 100 GLU A N 1
ATOM 829 C CA . GLU A 1 100 ? -9.763 14.173 17.818 1.00 86.50 100 GLU A CA 1
ATOM 830 C C . GLU A 1 100 ? -9.427 12.773 17.301 1.00 86.50 100 GLU A C 1
ATOM 832 O O . GLU A 1 100 ? -9.440 11.824 18.087 1.00 86.50 100 GLU A O 1
ATOM 837 N N . ILE A 1 101 ? -8.982 12.645 16.044 1.00 86.88 101 ILE A N 1
ATOM 838 C CA . ILE A 1 101 ? -8.516 11.368 15.477 1.00 86.88 101 ILE A CA 1
ATOM 839 C C . ILE A 1 101 ? -7.403 10.728 16.322 1.00 86.88 101 ILE A C 1
ATOM 841 O O . ILE A 1 101 ? -7.258 9.503 16.376 1.00 86.88 101 ILE A O 1
ATOM 845 N N . GLN A 1 102 ? -6.636 11.553 17.047 1.00 85.00 102 GLN A N 1
ATOM 846 C CA . GLN A 1 102 ? -5.586 11.084 17.942 1.00 85.00 102 GLN A CA 1
ATOM 847 C C . GLN A 1 102 ? -6.126 10.281 19.117 1.00 85.00 102 GLN A C 1
ATOM 849 O O . GLN A 1 102 ? -5.470 9.348 19.583 1.00 85.00 102 GLN A O 1
ATOM 854 N N . ASN A 1 103 ? -7.326 10.613 19.586 1.00 85.31 103 ASN A N 1
ATOM 855 C CA . ASN A 1 103 ? -7.992 9.859 20.634 1.00 85.31 103 ASN A CA 1
ATOM 856 C C . ASN A 1 103 ? -8.416 8.483 20.115 1.00 85.31 103 ASN A C 1
ATOM 858 O O . ASN A 1 103 ? -8.327 7.512 20.863 1.00 85.31 103 ASN A O 1
ATOM 862 N N . CYS A 1 104 ? -8.801 8.372 18.841 1.00 83.50 104 CYS A N 1
ATOM 863 C CA . CYS A 1 104 ? -9.183 7.097 18.242 1.00 83.50 104 CYS A CA 1
ATOM 864 C C . CYS A 1 104 ? -8.002 6.140 18.170 1.00 83.50 104 CYS A C 1
ATOM 866 O O . CYS A 1 104 ? -8.039 5.083 18.797 1.00 83.50 104 CYS A O 1
ATOM 868 N N . TYR A 1 105 ? -6.897 6.507 17.518 1.00 83.75 105 TYR A N 1
ATOM 869 C CA . TYR A 1 105 ? -5.782 5.562 17.433 1.00 83.75 105 TYR A CA 1
ATOM 870 C C . TYR A 1 105 ? -5.128 5.269 18.796 1.00 83.75 105 TYR A C 1
ATOM 872 O O . TYR A 1 105 ? -4.625 4.165 18.974 1.00 83.75 105 TYR A O 1
ATOM 880 N N . LYS A 1 106 ? -5.184 6.169 19.794 1.00 84.06 106 LYS A N 1
ATOM 881 C CA . LYS A 1 106 ? -4.717 5.874 21.169 1.00 84.06 106 LYS A CA 1
ATOM 882 C C . LYS A 1 106 ? -5.515 4.760 21.852 1.00 84.06 106 LYS A C 1
ATOM 884 O O . LYS A 1 106 ? -4.951 4.023 22.656 1.00 84.06 106 LYS A O 1
ATOM 889 N N . LYS A 1 107 ? -6.806 4.612 21.528 1.00 80.50 107 LYS A N 1
ATOM 890 C CA . LYS A 1 107 ? -7.642 3.502 22.022 1.00 80.50 107 LYS A CA 1
ATOM 891 C C . LYS A 1 107 ? -7.203 2.159 21.432 1.00 80.50 107 LYS A C 1
ATOM 893 O O . LYS A 1 107 ? -7.257 1.139 22.116 1.00 80.50 107 LYS A O 1
ATOM 898 N N . PHE A 1 108 ? -6.768 2.152 20.171 1.00 78.62 108 PHE A N 1
ATOM 899 C CA . PHE A 1 108 ? -6.550 0.920 19.402 1.00 78.62 108 PHE A CA 1
ATOM 900 C C . PHE A 1 108 ? -5.089 0.500 19.259 1.00 78.62 108 PHE A C 1
ATOM 902 O O . PHE A 1 108 ? -4.795 -0.688 19.095 1.00 78.62 108 PHE A O 1
ATOM 909 N N . LEU A 1 109 ? -4.160 1.447 19.342 1.00 80.25 109 LEU A N 1
ATOM 910 C CA . LEU A 1 109 ? -2.735 1.217 19.172 1.00 80.25 109 LEU A CA 1
ATOM 911 C C . LEU A 1 109 ? -2.027 1.424 20.505 1.00 80.25 109 LEU A C 1
ATOM 913 O O . LEU A 1 109 ? -2.033 2.509 21.080 1.00 80.25 109 LEU A O 1
ATOM 917 N N . LYS A 1 110 ? -1.355 0.374 20.985 1.00 69.81 110 LYS A N 1
ATOM 918 C CA . LYS A 1 110 ? -0.413 0.521 22.095 1.00 69.81 110 LYS A CA 1
ATOM 919 C C . LYS A 1 110 ? 0.764 1.370 21.619 1.00 69.81 110 LYS A C 1
ATOM 921 O O . LYS A 1 110 ? 1.530 0.938 20.757 1.00 69.81 110 LYS A O 1
ATOM 926 N N . GLU A 1 111 ? 0.921 2.562 22.187 1.00 62.59 111 GLU A N 1
ATOM 927 C CA . GLU A 1 111 ? 2.056 3.441 21.905 1.00 62.59 111 GLU A CA 1
ATOM 928 C C . GLU A 1 111 ? 3.365 2.816 22.414 1.00 62.59 111 GLU A C 1
ATOM 930 O O . GLU A 1 111 ? 3.802 3.037 23.543 1.00 62.59 111 GLU A O 1
ATOM 935 N N . GLY A 1 112 ? 4.055 2.055 21.566 1.00 70.06 112 GLY A N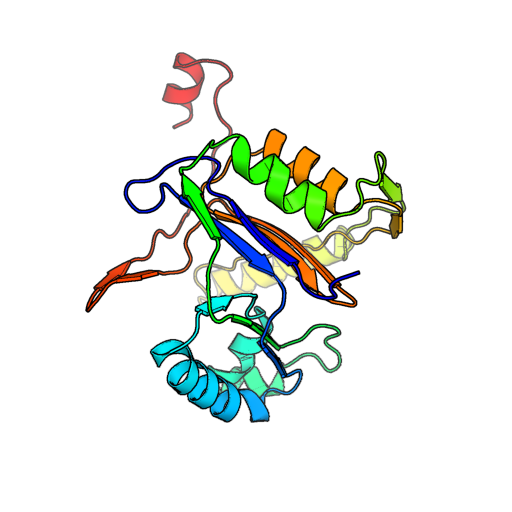 1
ATOM 936 C CA . GLY A 1 112 ? 5.492 1.899 21.744 1.00 70.06 112 GLY A CA 1
ATOM 937 C C . GLY A 1 112 ? 6.166 3.224 21.376 1.00 70.06 112 GLY A C 1
ATOM 938 O O . GLY A 1 112 ? 6.009 3.720 20.260 1.00 70.06 112 GLY A O 1
ATOM 939 N N . LYS A 1 113 ? 6.914 3.821 22.310 1.00 79.38 113 LYS A N 1
ATOM 940 C CA . LYS A 1 113 ? 7.534 5.148 22.111 1.00 79.38 113 LYS A CA 1
ATOM 941 C C . LYS A 1 113 ? 8.752 5.131 21.184 1.00 79.38 113 LYS A C 1
ATOM 943 O O . LYS A 1 113 ? 9.232 6.186 20.774 1.00 79.38 113 LYS A O 1
ATOM 948 N N . LYS A 1 114 ? 9.288 3.947 20.883 1.00 91.94 114 LYS A N 1
ATOM 949 C CA . LYS A 1 114 ? 10.532 3.769 20.129 1.00 91.94 114 LYS A CA 1
ATOM 950 C C . LYS A 1 114 ? 10.385 2.659 19.092 1.00 91.94 114 LYS A C 1
ATOM 952 O O . LYS A 1 114 ? 9.598 1.727 19.260 1.00 91.94 114 LYS A O 1
ATOM 957 N N . TYR A 1 115 ? 11.174 2.777 18.036 1.00 94.94 115 TYR A N 1
ATOM 958 C CA . TYR A 1 115 ? 11.437 1.717 17.073 1.00 94.94 115 TYR A CA 1
ATOM 959 C C . TYR A 1 115 ? 12.927 1.716 16.739 1.00 94.94 115 TYR A C 1
ATOM 961 O O . TYR A 1 115 ? 13.624 2.712 16.963 1.00 94.94 115 TYR A O 1
ATOM 969 N N . LYS A 1 116 ? 13.408 0.604 16.196 1.00 96.56 116 LYS A N 1
ATOM 970 C CA . LYS A 1 116 ? 14.769 0.455 15.700 1.00 96.56 116 LYS A CA 1
ATOM 971 C C . LYS A 1 116 ? 14.728 -0.225 14.338 1.00 96.56 116 LYS A C 1
ATOM 973 O O . LYS A 1 116 ? 14.020 -1.209 14.153 1.00 96.56 116 LYS A O 1
ATOM 978 N N . ILE A 1 117 ? 15.491 0.333 13.406 1.00 96.75 117 ILE A N 1
ATOM 979 C CA . ILE A 1 117 ? 15.753 -0.245 12.090 1.00 96.75 117 ILE A CA 1
ATOM 980 C C . ILE A 1 117 ? 17.220 -0.670 12.091 1.00 96.75 117 ILE A C 1
ATOM 982 O O . ILE A 1 117 ? 18.085 0.118 12.484 1.00 96.75 117 ILE A O 1
ATOM 986 N N . LYS A 1 118 ? 17.500 -1.912 11.699 1.00 97.56 118 LYS A N 1
ATOM 987 C CA . LYS A 1 118 ? 18.859 -2.458 11.555 1.00 97.56 118 LYS A CA 1
ATOM 988 C C . LYS A 1 118 ? 19.017 -3.072 10.167 1.00 97.56 118 LYS A C 1
ATOM 990 O O . LYS A 1 118 ? 18.025 -3.319 9.489 1.00 97.56 118 LYS A O 1
ATOM 995 N N . ASN A 1 119 ? 20.263 -3.321 9.765 1.00 96.56 119 ASN A N 1
ATOM 996 C CA . ASN A 1 119 ? 20.590 -4.085 8.557 1.00 96.56 119 ASN A CA 1
ATOM 997 C C . ASN A 1 119 ? 19.881 -3.569 7.293 1.00 96.56 119 ASN A C 1
ATOM 999 O O . ASN A 1 119 ? 19.361 -4.343 6.500 1.00 96.56 119 ASN A O 1
ATOM 1003 N N . LEU A 1 120 ? 19.835 -2.243 7.119 1.00 96.56 120 LEU A N 1
ATOM 1004 C CA . LEU A 1 120 ? 19.229 -1.631 5.941 1.00 96.56 120 LEU A CA 1
ATOM 1005 C C . LEU A 1 120 ? 20.078 -1.935 4.703 1.00 96.56 120 LEU A C 1
ATOM 1007 O O . LEU A 1 120 ? 21.183 -1.413 4.561 1.00 96.56 120 LEU A O 1
ATOM 1011 N N . ASN A 1 121 ? 19.543 -2.734 3.786 1.00 96.12 121 ASN A N 1
ATOM 1012 C CA . ASN A 1 121 ? 20.225 -3.108 2.556 1.00 96.12 121 ASN A CA 1
ATOM 1013 C C . ASN A 1 121 ? 19.287 -3.043 1.349 1.00 96.12 121 ASN A C 1
ATOM 1015 O O . ASN A 1 121 ? 18.082 -3.265 1.450 1.00 96.12 121 ASN A O 1
ATOM 1019 N N . LEU A 1 122 ? 19.848 -2.758 0.177 1.00 95.69 122 LEU A N 1
ATOM 1020 C CA . LEU A 1 122 ? 19.110 -2.887 -1.074 1.00 95.69 122 LEU A CA 1
ATOM 1021 C C . LEU A 1 122 ? 18.928 -4.366 -1.424 1.00 95.69 122 LEU A C 1
ATOM 1023 O O . LEU A 1 122 ? 19.773 -5.210 -1.126 1.00 95.69 122 LEU A O 1
ATOM 1027 N N . SER A 1 123 ? 17.831 -4.675 -2.109 1.00 92.88 123 SER A N 1
ATOM 1028 C CA . SER A 1 123 ? 17.519 -6.013 -2.616 1.00 92.88 123 SER A CA 1
ATOM 1029 C C . SER A 1 123 ? 18.481 -6.502 -3.698 1.00 92.88 123 SER A C 1
ATOM 1031 O O . SER A 1 123 ? 18.360 -7.644 -4.123 1.00 92.88 123 SER A O 1
ATOM 1033 N N . GLN A 1 124 ? 19.330 -5.611 -4.208 1.00 94.12 124 GLN A N 1
ATOM 1034 C CA . GLN A 1 124 ? 20.241 -5.835 -5.322 1.00 94.12 124 GLN A CA 1
ATOM 1035 C C . GLN A 1 124 ? 21.496 -4.989 -5.117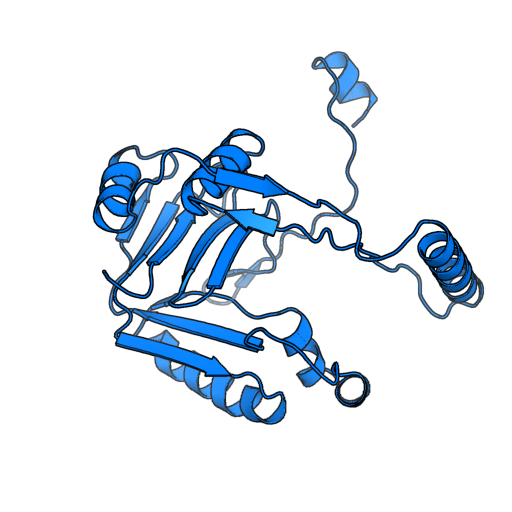 1.00 94.12 124 GLN A C 1
ATOM 1037 O O . GLN A 1 124 ? 21.416 -3.895 -4.546 1.00 94.12 124 GLN A O 1
ATOM 1042 N N . ASN A 1 125 ? 22.635 -5.471 -5.601 1.00 95.25 125 ASN A N 1
ATOM 1043 C CA . ASN A 1 125 ? 23.884 -4.713 -5.576 1.00 95.25 125 ASN A CA 1
ATOM 1044 C C . ASN A 1 125 ? 24.025 -3.801 -6.814 1.00 95.25 125 ASN A C 1
ATOM 1046 O O . ASN A 1 125 ? 23.231 -3.847 -7.756 1.00 95.25 125 ASN A O 1
ATOM 1050 N N . PHE A 1 126 ? 25.048 -2.942 -6.813 1.00 95.62 126 PHE A N 1
ATOM 1051 C CA . PHE A 1 126 ? 25.256 -1.970 -7.891 1.00 95.62 126 PHE A CA 1
ATOM 1052 C C . PHE A 1 126 ? 25.578 -2.616 -9.249 1.00 95.62 126 PHE A C 1
ATOM 1054 O O . PHE A 1 126 ? 25.182 -2.084 -10.286 1.00 95.62 126 PHE A O 1
ATOM 1061 N N . SER A 1 127 ? 26.256 -3.767 -9.255 1.00 96.94 127 SER A N 1
ATOM 1062 C CA . SER A 1 127 ? 26.571 -4.496 -10.488 1.00 96.94 127 SER A CA 1
ATOM 1063 C C . SER A 1 127 ? 25.295 -5.032 -11.144 1.00 96.94 127 SER A C 1
ATOM 1065 O O . SER A 1 127 ? 25.024 -4.749 -12.309 1.00 96.94 127 SER A O 1
ATOM 1067 N N . GLU A 1 128 ? 24.434 -5.692 -10.364 1.00 96.31 128 GLU A N 1
ATOM 1068 C CA . GLU A 1 128 ? 23.123 -6.175 -10.823 1.00 96.31 128 GLU A CA 1
ATOM 1069 C C . GLU A 1 128 ? 22.234 -5.034 -11.327 1.00 96.31 128 GLU A C 1
ATOM 1071 O O . GLU A 1 128 ? 21.571 -5.158 -12.360 1.00 96.31 128 GLU A O 1
ATOM 1076 N N . TYR A 1 129 ? 22.237 -3.902 -10.617 1.00 96.50 129 TYR A N 1
ATOM 1077 C CA . TYR A 1 129 ? 21.537 -2.696 -11.046 1.00 96.50 129 TYR A CA 1
ATOM 1078 C C . TYR A 1 129 ? 22.033 -2.221 -12.417 1.00 96.50 129 TYR A C 1
ATOM 1080 O O . TYR A 1 129 ? 21.221 -1.966 -13.307 1.00 96.50 129 TYR A O 1
ATOM 1088 N N . LYS A 1 130 ? 23.355 -2.132 -12.608 1.00 97.31 130 LYS A N 1
ATOM 1089 C CA . LYS A 1 130 ? 23.969 -1.672 -13.859 1.00 97.31 130 LYS A CA 1
ATOM 1090 C C . LYS A 1 130 ? 23.601 -2.574 -15.036 1.00 97.31 130 LYS A C 1
ATOM 1092 O O . LYS A 1 130 ? 23.201 -2.057 -16.080 1.00 97.31 130 LYS A O 1
ATOM 1097 N N . GLU A 1 131 ? 23.667 -3.890 -14.853 1.00 97.81 131 GLU A N 1
ATOM 1098 C CA . GLU A 1 131 ? 23.298 -4.853 -15.896 1.00 97.81 131 GLU A CA 1
ATOM 1099 C C . GLU A 1 131 ? 21.813 -4.760 -16.262 1.00 97.81 131 GLU A C 1
ATOM 1101 O O . GLU A 1 131 ? 21.458 -4.712 -17.441 1.00 97.81 131 GLU A O 1
ATOM 1106 N N . LYS A 1 132 ? 20.925 -4.622 -15.271 1.00 97.12 132 LYS A N 1
ATOM 1107 C CA . LYS A 1 132 ? 19.493 -4.426 -15.540 1.00 97.12 132 LYS A CA 1
ATOM 1108 C C . LYS A 1 132 ? 19.219 -3.119 -16.274 1.00 97.12 132 LYS A C 1
ATOM 1110 O O . LYS A 1 132 ? 18.453 -3.121 -17.231 1.00 97.12 132 LYS A O 1
ATOM 1115 N N . ILE A 1 133 ? 19.876 -2.021 -15.899 1.00 97.56 133 ILE A N 1
ATOM 1116 C CA . ILE A 1 133 ? 19.755 -0.742 -16.614 1.00 97.56 133 ILE A CA 1
ATOM 1117 C C . ILE A 1 133 ? 20.245 -0.855 -18.059 1.00 97.56 133 ILE A C 1
ATOM 1119 O O . ILE A 1 133 ? 19.612 -0.295 -18.955 1.00 97.56 133 ILE A O 1
ATOM 1123 N N . LYS A 1 134 ? 21.343 -1.577 -18.312 1.00 98.00 134 LYS A N 1
ATOM 1124 C CA . LYS A 1 134 ? 21.835 -1.822 -19.673 1.00 98.00 134 LYS A CA 1
ATOM 1125 C C . LYS A 1 134 ? 20.778 -2.544 -20.512 1.00 98.00 134 LYS A C 1
ATOM 1127 O O . LYS A 1 134 ? 20.415 -2.040 -21.571 1.00 98.00 134 LYS A O 1
ATOM 1132 N N . ARG A 1 135 ? 20.210 -3.630 -19.985 1.00 97.88 135 ARG A N 1
ATOM 1133 C CA . ARG A 1 135 ? 19.146 -4.392 -20.652 1.00 97.88 135 ARG A CA 1
ATOM 1134 C C . ARG A 1 135 ? 17.887 -3.555 -20.903 1.00 97.88 135 ARG A C 1
ATOM 1136 O O . ARG A 1 135 ? 17.313 -3.613 -21.982 1.00 97.88 135 ARG A O 1
ATOM 1143 N N . ILE A 1 136 ? 17.475 -2.725 -19.942 1.00 97.75 136 ILE A N 1
ATOM 1144 C CA . ILE A 1 136 ? 16.339 -1.802 -20.116 1.00 97.75 136 ILE A CA 1
ATOM 1145 C C . ILE A 1 136 ? 16.604 -0.822 -21.267 1.00 97.75 136 ILE A C 1
ATOM 1147 O O . ILE A 1 136 ? 15.718 -0.568 -22.077 1.00 97.75 136 ILE A O 1
ATOM 1151 N N . LYS A 1 137 ? 17.827 -0.289 -21.377 1.00 97.88 137 LYS A N 1
ATOM 1152 C CA . LYS A 1 137 ? 18.213 0.594 -22.489 1.00 97.88 137 LYS A CA 1
ATOM 1153 C C . LYS A 1 137 ? 18.229 -0.121 -23.837 1.00 97.88 137 LYS A C 1
ATOM 1155 O O . LYS A 1 137 ? 17.948 0.521 -24.841 1.00 97.88 137 LYS A O 1
ATOM 1160 N N . GLU A 1 138 ? 18.565 -1.405 -23.873 1.00 98.19 138 GLU A N 1
ATOM 1161 C CA . GLU A 1 138 ? 18.480 -2.217 -25.091 1.00 98.19 138 GLU A CA 1
ATOM 1162 C C . GLU A 1 138 ? 17.021 -2.381 -25.534 1.00 98.19 138 GLU A C 1
ATOM 1164 O O . GLU A 1 138 ? 16.716 -2.050 -26.676 1.00 98.19 138 GLU A O 1
ATOM 1169 N N . TYR A 1 139 ? 16.107 -2.728 -24.618 1.00 98.06 139 TYR A N 1
ATOM 1170 C CA . TYR A 1 139 ? 14.665 -2.775 -24.909 1.00 98.06 139 TYR A CA 1
ATOM 1171 C C . TYR A 1 139 ? 14.119 -1.437 -25.436 1.00 98.06 139 TYR A C 1
ATOM 1173 O O . TYR A 1 139 ? 13.347 -1.410 -26.390 1.00 98.06 139 TYR A O 1
ATOM 1181 N N . LEU A 1 140 ? 14.554 -0.311 -24.855 1.00 97.25 140 LEU A N 1
ATOM 1182 C CA . LEU A 1 140 ? 14.176 1.025 -25.332 1.00 97.25 140 LEU A CA 1
ATOM 1183 C C . LEU A 1 140 ? 14.688 1.303 -26.757 1.00 97.25 140 LEU A C 1
ATOM 1185 O O . LEU A 1 140 ? 13.971 1.884 -27.563 1.00 97.25 140 LEU A O 1
ATOM 1189 N N . ARG A 1 141 ? 15.927 0.904 -27.080 1.00 97.81 141 ARG A N 1
ATOM 1190 C CA . ARG A 1 141 ? 16.527 1.124 -28.411 1.00 97.81 141 ARG A CA 1
ATOM 1191 C C . ARG A 1 141 ? 15.897 0.260 -29.494 1.00 97.81 141 ARG A C 1
ATOM 1193 O O . ARG A 1 141 ? 15.768 0.724 -30.619 1.00 97.81 141 ARG A O 1
ATOM 1200 N N . ASN A 1 142 ? 15.521 -0.965 -29.149 1.00 98.00 142 ASN A N 1
ATOM 1201 C CA . ASN A 1 142 ? 14.875 -1.895 -30.070 1.00 98.00 142 ASN A CA 1
ATOM 1202 C C . ASN A 1 142 ? 13.406 -1.535 -30.343 1.00 98.00 142 ASN A C 1
ATOM 1204 O O . ASN A 1 142 ? 12.799 -2.109 -31.239 1.00 98.00 142 ASN A O 1
ATOM 1208 N N . GLY A 1 143 ? 12.837 -0.587 -29.589 1.00 97.12 143 GLY A N 1
ATOM 1209 C CA . GLY A 1 143 ? 11.433 -0.198 -29.708 1.00 97.12 143 GLY A CA 1
ATOM 1210 C C . GLY A 1 143 ? 10.466 -1.138 -28.987 1.00 97.12 143 GLY A C 1
ATOM 1211 O O . GLY A 1 143 ? 9.259 -0.987 -29.151 1.00 97.12 143 GLY A O 1
ATOM 1212 N N . ASP A 1 144 ? 10.967 -2.068 -28.164 1.00 97.00 144 ASP A N 1
ATOM 1213 C CA . ASP A 1 144 ? 10.137 -3.025 -27.418 1.00 97.00 144 ASP A CA 1
ATOM 1214 C C . ASP A 1 144 ? 9.260 -2.318 -26.371 1.00 97.00 144 ASP A C 1
ATOM 1216 O O . ASP A 1 144 ? 8.128 -2.717 -26.103 1.00 97.00 144 ASP A O 1
ATOM 1220 N N . ILE A 1 145 ? 9.789 -1.251 -25.764 1.00 96.50 145 ILE A N 1
ATOM 1221 C CA . ILE A 1 145 ? 9.091 -0.391 -24.803 1.00 96.50 145 ILE A CA 1
ATOM 1222 C C . ILE A 1 145 ? 9.496 1.069 -25.014 1.00 96.50 145 ILE A C 1
ATOM 1224 O O . ILE A 1 145 ? 10.596 1.353 -25.477 1.00 96.50 145 ILE A O 1
ATOM 1228 N N . TYR A 1 146 ? 8.643 2.007 -24.596 1.00 94.88 146 TYR A N 1
ATOM 1229 C CA . TYR A 1 146 ? 8.953 3.447 -24.601 1.00 94.88 146 TYR A CA 1
ATOM 1230 C C . TYR A 1 146 ? 9.372 3.978 -23.219 1.00 94.88 146 TYR A C 1
ATOM 1232 O O . TYR A 1 146 ? 10.067 4.988 -23.113 1.00 94.88 146 TYR A O 1
ATOM 1240 N N . GLN A 1 147 ? 8.941 3.318 -22.138 1.00 93.81 147 GLN A N 1
ATOM 1241 C CA . GLN A 1 147 ? 9.279 3.664 -20.758 1.00 93.81 147 GLN A CA 1
ATOM 1242 C C . GLN A 1 147 ? 9.136 2.430 -19.859 1.00 93.81 147 GLN A C 1
ATOM 1244 O O . GLN A 1 147 ? 8.196 1.655 -20.011 1.00 93.81 147 GLN A O 1
ATOM 1249 N N . LEU A 1 148 ? 10.022 2.295 -18.868 1.00 95.19 148 LEU A N 1
ATOM 1250 C CA . LEU A 1 148 ? 9.884 1.333 -17.774 1.00 95.19 148 LEU A CA 1
ATOM 1251 C C . LEU A 1 148 ? 10.048 2.040 -16.429 1.00 95.19 148 LEU A C 1
ATOM 1253 O O . LEU A 1 148 ? 11.013 2.781 -16.237 1.00 95.19 148 LEU A O 1
ATOM 1257 N N . ASN A 1 149 ? 9.149 1.772 -15.481 1.00 94.50 149 ASN A N 1
ATOM 1258 C CA . ASN A 1 149 ? 9.359 2.154 -14.087 1.00 94.50 149 ASN A CA 1
ATOM 1259 C C . ASN A 1 149 ? 10.144 1.049 -13.366 1.00 94.50 149 ASN A C 1
ATOM 1261 O O . ASN A 1 149 ? 9.583 0.022 -12.986 1.00 94.50 149 ASN A O 1
ATOM 1265 N N . TYR A 1 150 ? 11.452 1.248 -13.213 1.00 95.00 150 TYR A N 1
ATOM 1266 C CA . TYR A 1 150 ? 12.332 0.290 -12.553 1.00 95.00 150 TYR A CA 1
ATOM 1267 C C . TYR A 1 150 ? 12.590 0.691 -11.097 1.00 95.00 150 TYR A C 1
ATOM 1269 O O . TYR A 1 150 ? 13.138 1.759 -10.828 1.00 95.00 150 TYR A O 1
ATOM 1277 N N . THR A 1 151 ? 12.213 -0.177 -10.157 1.00 94.38 151 THR A N 1
ATOM 1278 C CA . THR A 1 151 ? 12.284 0.097 -8.716 1.00 94.38 151 THR A CA 1
ATOM 1279 C C . THR A 1 151 ? 13.236 -0.852 -7.989 1.00 94.38 151 THR A C 1
ATOM 1281 O O . THR A 1 151 ? 13.480 -1.988 -8.404 1.00 94.38 151 THR A O 1
ATOM 1284 N N . LEU A 1 152 ? 13.780 -0.375 -6.868 1.00 94.06 152 LEU A N 1
ATOM 1285 C CA . LEU A 1 152 ? 14.587 -1.161 -5.937 1.00 94.06 152 LEU A CA 1
ATOM 1286 C C . LEU A 1 152 ? 13.868 -1.251 -4.594 1.00 94.06 152 LEU A C 1
ATOM 1288 O O . LEU A 1 152 ? 13.160 -0.327 -4.197 1.00 94.06 152 LEU A O 1
ATOM 1292 N N . ARG A 1 153 ? 14.071 -2.358 -3.876 1.00 94.94 153 ARG A N 1
ATOM 1293 C CA . ARG A 1 153 ? 13.488 -2.562 -2.547 1.00 94.94 153 ARG A CA 1
ATOM 1294 C C . ARG A 1 153 ? 14.579 -2.437 -1.495 1.00 94.94 153 ARG A C 1
ATOM 1296 O O . ARG A 1 153 ? 15.628 -3.063 -1.629 1.00 94.94 153 ARG A O 1
ATOM 1303 N N . TYR A 1 154 ? 14.319 -1.679 -0.438 1.00 95.62 154 TYR A N 1
ATOM 1304 C CA . TYR A 1 154 ? 15.096 -1.792 0.792 1.00 95.62 154 TYR A CA 1
ATOM 1305 C C . TYR A 1 154 ? 14.541 -2.934 1.645 1.00 95.62 154 TYR A C 1
ATOM 1307 O O . TYR A 1 154 ? 13.328 -3.109 1.747 1.00 95.62 154 TYR A O 1
ATOM 1315 N N . LYS A 1 155 ? 15.438 -3.702 2.254 1.00 95.50 155 LYS A N 1
ATOM 1316 C CA . LYS A 1 155 ? 15.155 -4.681 3.302 1.00 95.50 155 LYS A CA 1
ATOM 1317 C C . LYS A 1 155 ? 15.841 -4.217 4.577 1.00 95.50 155 LYS A C 1
ATOM 1319 O O . LYS A 1 155 ? 16.879 -3.563 4.508 1.00 95.50 155 LYS A O 1
ATOM 1324 N N . PHE A 1 156 ? 15.221 -4.491 5.712 1.00 96.88 156 PHE A N 1
ATOM 1325 C CA . PHE A 1 156 ? 15.748 -4.126 7.017 1.00 96.88 156 PHE A CA 1
ATOM 1326 C C . PHE A 1 156 ? 15.081 -4.962 8.103 1.00 96.88 156 PHE A C 1
ATOM 1328 O O . PHE A 1 156 ? 13.937 -5.395 7.944 1.00 96.88 156 PHE A O 1
ATOM 1335 N N . ASP A 1 157 ? 15.777 -5.115 9.223 1.00 97.12 157 ASP A N 1
ATOM 1336 C CA . ASP A 1 157 ? 15.201 -5.676 10.438 1.00 97.12 157 ASP A CA 1
ATOM 1337 C C . ASP A 1 157 ? 14.498 -4.571 11.219 1.00 97.12 157 ASP A C 1
ATOM 1339 O O . ASP A 1 157 ? 15.002 -3.445 11.333 1.00 97.12 157 ASP A O 1
ATOM 1343 N N . PHE A 1 158 ? 13.333 -4.897 11.769 1.00 95.38 158 PHE A N 1
ATOM 1344 C CA . PHE A 1 158 ? 12.475 -3.947 12.459 1.00 95.38 158 PHE A CA 1
ATOM 1345 C C . PHE A 1 158 ? 12.119 -4.432 13.864 1.00 95.38 158 PHE A C 1
ATOM 1347 O O . PHE A 1 158 ? 11.620 -5.540 14.044 1.00 95.38 158 PHE A O 1
ATOM 1354 N N . GLU A 1 159 ? 12.323 -3.567 14.856 1.00 94.31 159 GLU A N 1
ATOM 1355 C CA . GLU A 1 159 ? 11.938 -3.795 16.250 1.00 94.31 159 GLU A CA 1
ATOM 1356 C C . GLU A 1 159 ? 11.153 -2.588 16.786 1.00 94.31 159 GLU A C 1
ATOM 1358 O O . GLU A 1 159 ? 11.503 -1.435 16.525 1.00 94.31 159 GLU A O 1
ATOM 1363 N N . GLY A 1 160 ? 10.127 -2.836 17.602 1.00 92.81 160 GLY A N 1
ATOM 1364 C CA . GLY A 1 160 ? 9.368 -1.793 18.297 1.00 92.81 160 GLY A CA 1
ATOM 1365 C C . GLY A 1 160 ? 8.094 -1.347 17.572 1.00 92.81 160 GLY A C 1
ATOM 1366 O O . GLY A 1 160 ? 7.377 -2.152 16.985 1.00 92.81 160 GLY A O 1
ATOM 1367 N N . SER A 1 161 ? 7.753 -0.062 17.689 1.00 93.19 161 SER A N 1
ATOM 1368 C CA . SER A 1 161 ? 6.441 0.462 17.284 1.00 93.19 161 SER A CA 1
ATOM 1369 C C . SER A 1 161 ? 6.367 0.844 15.809 1.00 93.19 161 SER A C 1
ATOM 1371 O O . SER A 1 161 ? 6.894 1.882 15.399 1.00 93.19 161 SER A O 1
ATOM 1373 N N . ALA A 1 162 ? 5.642 0.046 15.019 1.00 93.69 162 ALA A N 1
ATOM 1374 C CA . ALA A 1 162 ? 5.327 0.369 13.625 1.00 93.69 162 ALA A CA 1
ATOM 1375 C C . ALA A 1 162 ? 4.547 1.688 13.518 1.00 93.69 162 ALA A C 1
ATOM 1377 O O . ALA A 1 162 ? 4.817 2.506 12.644 1.00 93.69 162 ALA A O 1
ATOM 1378 N N . PHE A 1 163 ? 3.637 1.954 14.459 1.00 93.19 163 PHE A N 1
ATOM 1379 C CA . PHE A 1 163 ? 2.885 3.205 14.460 1.00 93.19 163 PHE A CA 1
ATOM 1380 C C . PHE A 1 163 ? 3.777 4.428 14.714 1.00 93.19 163 PHE A C 1
ATOM 1382 O O . PHE A 1 163 ? 3.594 5.466 14.084 1.00 93.19 163 PHE A O 1
ATOM 1389 N N . ARG A 1 164 ? 4.810 4.309 15.562 1.00 93.25 164 ARG A N 1
ATOM 1390 C CA . ARG A 1 164 ? 5.781 5.397 15.759 1.00 93.25 164 ARG A CA 1
ATOM 1391 C C . ARG A 1 164 ? 6.618 5.649 14.504 1.00 93.25 164 ARG A C 1
ATOM 1393 O O . ARG A 1 164 ? 6.906 6.802 14.193 1.00 93.25 164 ARG A O 1
ATOM 1400 N N . LEU A 1 165 ? 6.992 4.594 13.777 1.00 94.62 165 LEU A N 1
ATOM 1401 C CA . LEU A 1 165 ? 7.638 4.738 12.470 1.00 94.62 165 LEU A CA 1
ATOM 1402 C C . LEU A 1 165 ? 6.717 5.481 11.492 1.00 94.62 165 LEU A C 1
ATOM 1404 O O . LEU A 1 165 ? 7.152 6.445 10.871 1.00 94.62 165 LEU A O 1
ATOM 1408 N N . TYR A 1 166 ? 5.446 5.089 11.410 1.00 94.50 166 TYR A N 1
ATOM 1409 C CA . TYR A 1 166 ? 4.443 5.759 10.580 1.00 94.50 166 TYR A CA 1
ATOM 1410 C C . TYR A 1 166 ? 4.294 7.250 10.911 1.00 94.50 166 TYR A C 1
ATOM 1412 O O . TYR A 1 166 ? 4.382 8.086 10.012 1.00 94.50 166 TYR A O 1
ATOM 1420 N N . GLN A 1 167 ? 4.155 7.600 12.195 1.00 91.81 167 GLN A N 1
ATOM 1421 C CA . GLN A 1 167 ? 4.093 8.994 12.646 1.00 91.81 167 GLN A CA 1
ATOM 1422 C C . GLN A 1 167 ? 5.325 9.795 12.194 1.00 91.81 167 GLN A C 1
ATOM 1424 O O . GLN A 1 167 ? 5.190 10.867 11.610 1.00 91.81 167 GLN A O 1
ATOM 1429 N N . ASN A 1 168 ? 6.527 9.245 12.378 1.00 92.88 168 ASN A N 1
ATOM 1430 C CA . ASN A 1 168 ? 7.759 9.908 11.952 1.00 92.88 168 ASN A CA 1
ATOM 1431 C C . ASN A 1 168 ? 7.855 10.071 10.423 1.00 92.88 168 ASN A C 1
ATOM 1433 O O . ASN A 1 168 ? 8.438 11.043 9.942 1.00 92.88 168 ASN A O 1
ATOM 1437 N N . LEU A 1 169 ? 7.335 9.117 9.644 1.00 93.50 169 LEU A N 1
ATOM 1438 C CA . LEU A 1 169 ? 7.330 9.197 8.181 1.00 93.50 169 LEU A CA 1
ATOM 1439 C C . LEU A 1 169 ? 6.358 10.275 7.689 1.00 93.50 169 LEU A C 1
ATOM 1441 O O . LEU A 1 169 ? 6.727 11.100 6.851 1.00 93.50 169 LEU A O 1
ATOM 1445 N N . LYS A 1 170 ? 5.145 10.313 8.246 1.00 90.25 170 LYS A N 1
ATOM 1446 C CA . LYS A 1 170 ? 4.103 11.253 7.822 1.00 90.25 170 LYS A CA 1
ATOM 1447 C C . LYS A 1 170 ? 4.412 12.706 8.206 1.00 90.25 170 LYS A C 1
ATOM 1449 O O . LYS A 1 170 ? 4.054 13.626 7.477 1.00 90.25 170 LYS A O 1
ATOM 1454 N N . GLU A 1 171 ? 5.144 12.924 9.302 1.00 89.75 171 GLU A N 1
ATOM 1455 C CA . GLU A 1 171 ? 5.667 14.248 9.674 1.00 89.75 171 GLU A CA 1
ATOM 1456 C C . GLU A 1 171 ? 6.665 14.794 8.641 1.00 89.75 171 GLU A C 1
ATOM 1458 O O . GLU A 1 171 ? 6.667 15.993 8.360 1.00 89.75 171 GLU A O 1
ATOM 1463 N N . LYS A 1 172 ? 7.488 13.921 8.044 1.00 89.69 172 LYS A N 1
ATOM 1464 C CA . LYS A 1 172 ? 8.477 14.307 7.025 1.00 89.69 172 LYS A CA 1
ATOM 1465 C C . LYS A 1 172 ? 7.859 14.565 5.655 1.00 89.69 172 LYS A C 1
ATOM 1467 O O . LYS A 1 172 ? 8.405 15.357 4.891 1.00 89.69 172 LYS A O 1
ATOM 1472 N N . GLN A 1 173 ? 6.754 13.897 5.332 1.00 86.69 173 GLN A N 1
ATOM 1473 C CA . GLN A 1 173 ? 6.109 14.008 4.030 1.00 86.69 173 GLN A CA 1
ATOM 1474 C C . GLN A 1 173 ? 4.585 14.024 4.184 1.00 86.69 173 GLN A C 1
ATOM 1476 O O . GLN A 1 173 ? 3.914 12.992 4.178 1.00 86.69 173 GLN A O 1
ATOM 1481 N N . LYS A 1 174 ? 4.032 15.235 4.286 1.00 87.44 174 LYS A N 1
ATOM 1482 C CA . LYS A 1 174 ? 2.584 15.452 4.334 1.00 87.44 174 LYS A CA 1
ATOM 1483 C C . LYS A 1 174 ? 1.984 15.220 2.950 1.00 87.44 174 LYS A C 1
ATOM 1485 O O . LYS A 1 174 ? 2.254 15.982 2.020 1.00 87.44 174 LYS A O 1
ATOM 1490 N N . THR A 1 175 ? 1.195 14.160 2.818 1.00 89.56 175 THR A N 1
ATOM 1491 C CA . THR A 1 175 ? 0.557 13.754 1.559 1.00 89.56 175 THR A CA 1
ATOM 1492 C C . THR A 1 175 ? -0.948 13.545 1.736 1.00 89.56 175 THR A C 1
ATOM 1494 O O . THR A 1 175 ? -1.405 13.337 2.862 1.00 89.56 175 THR A O 1
ATOM 1497 N N . PRO A 1 176 ? -1.726 13.650 0.646 1.00 89.25 176 PRO A N 1
ATOM 1498 C CA . PRO A 1 176 ? -3.173 13.450 0.688 1.00 89.25 176 PRO A CA 1
ATOM 1499 C C . PRO A 1 176 ? -3.601 12.002 0.963 1.00 89.25 176 PRO A C 1
ATOM 1501 O O . PRO A 1 176 ? -4.657 11.814 1.544 1.00 89.25 176 PRO A O 1
ATOM 1504 N N . TYR A 1 177 ? -2.800 10.991 0.600 1.00 92.88 177 TYR A N 1
ATOM 1505 C CA . TYR A 1 177 ? -3.216 9.582 0.655 1.00 92.88 177 TYR A CA 1
ATOM 1506 C C . TYR A 1 177 ? -2.305 8.758 1.575 1.00 92.88 177 TYR A C 1
ATOM 1508 O O . TYR A 1 177 ? -1.617 7.825 1.143 1.00 92.88 177 TYR A O 1
ATOM 1516 N N . THR A 1 178 ? -2.261 9.113 2.864 1.00 95.31 178 THR A N 1
ATOM 1517 C CA . THR A 1 178 ? -1.503 8.325 3.849 1.00 95.31 178 THR A CA 1
ATOM 1518 C C . THR A 1 178 ? -2.344 7.201 4.433 1.00 95.31 178 THR A C 1
ATOM 1520 O O . THR A 1 178 ? -3.545 7.358 4.633 1.00 95.31 178 THR A O 1
ATOM 1523 N N . ALA A 1 179 ? -1.720 6.057 4.712 1.00 96.81 179 ALA A N 1
ATOM 1524 C CA . ALA A 1 179 ? -2.404 4.939 5.344 1.00 96.81 179 ALA A CA 1
ATOM 1525 C C . ALA A 1 179 ? -1.507 4.181 6.328 1.00 96.81 179 ALA A C 1
ATOM 1527 O O . ALA A 1 179 ? -0.337 3.908 6.053 1.00 96.81 179 ALA A O 1
ATOM 1528 N N . PHE A 1 180 ? -2.087 3.784 7.455 1.00 96.50 180 PHE A N 1
ATOM 1529 C CA . PHE A 1 180 ? -1.535 2.824 8.398 1.00 96.50 180 PHE A CA 1
ATOM 1530 C C . PHE A 1 180 ? -2.508 1.657 8.532 1.00 96.50 180 PHE A C 1
ATOM 1532 O O . PHE A 1 180 ? -3.573 1.785 9.134 1.00 96.50 180 PHE A O 1
ATOM 1539 N N . LEU A 1 181 ? -2.139 0.509 7.973 1.00 96.62 181 LEU A N 1
ATOM 1540 C CA . LEU A 1 181 ? -2.943 -0.706 8.021 1.00 96.62 181 LEU A CA 1
ATOM 1541 C C . LEU A 1 181 ? -2.264 -1.691 8.961 1.00 96.62 181 LEU A C 1
ATOM 1543 O O . LEU A 1 181 ? -1.180 -2.190 8.664 1.00 96.62 181 LEU A O 1
ATOM 1547 N N . LYS A 1 182 ? -2.893 -1.973 10.095 1.00 94.69 182 LYS A N 1
ATOM 1548 C CA . LYS A 1 182 ? -2.495 -3.036 11.014 1.00 94.69 182 LYS A CA 1
ATOM 1549 C C . LYS A 1 182 ? -3.474 -4.190 10.859 1.00 94.69 182 LYS A C 1
ATOM 1551 O O . LYS A 1 182 ? -4.620 -4.080 11.285 1.00 94.69 182 LYS A O 1
ATOM 1556 N N . PHE A 1 183 ? -2.995 -5.311 10.341 1.00 92.62 183 PHE A N 1
ATOM 1557 C CA . PHE A 1 183 ? -3.681 -6.600 10.432 1.00 92.62 183 PHE A CA 1
ATOM 1558 C C . PHE A 1 183 ? -3.011 -7.467 11.512 1.00 92.62 183 PHE A C 1
ATOM 1560 O O . PHE A 1 183 ? -2.071 -7.023 12.176 1.00 92.62 183 PHE A O 1
ATOM 1567 N N . SER A 1 184 ? -3.478 -8.706 11.707 1.00 86.56 184 SER A N 1
ATOM 1568 C CA . SER A 1 184 ? -2.984 -9.584 12.781 1.00 86.56 184 SER A CA 1
ATOM 1569 C C . SER A 1 184 ? -1.466 -9.795 12.735 1.00 86.56 184 SER A C 1
ATOM 1571 O O . SER A 1 184 ? -0.811 -9.721 13.770 1.00 86.56 184 SER A O 1
ATOM 1573 N N . ASN A 1 185 ? -0.914 -10.012 11.535 1.00 85.94 185 ASN A N 1
ATOM 1574 C CA . ASN A 1 185 ? 0.472 -10.454 11.332 1.00 85.94 185 ASN A CA 1
ATOM 1575 C C . ASN A 1 185 ? 1.269 -9.559 10.369 1.00 85.94 185 ASN A C 1
ATOM 1577 O O . ASN A 1 185 ? 2.365 -9.923 9.954 1.00 85.94 185 ASN A O 1
ATOM 1581 N N . GLU A 1 186 ? 0.725 -8.411 9.969 1.00 91.69 186 GLU A N 1
ATOM 1582 C CA . GLU A 1 186 ? 1.368 -7.523 9.000 1.00 91.69 186 GLU A CA 1
ATOM 1583 C C . GLU A 1 186 ? 0.975 -6.066 9.234 1.00 91.69 186 GLU A C 1
ATOM 1585 O O . GLU A 1 186 ? -0.109 -5.758 9.742 1.00 91.69 186 GLU A O 1
ATOM 1590 N N . TYR A 1 187 ? 1.881 -5.179 8.833 1.00 94.19 187 TYR A N 1
ATOM 1591 C CA . TYR A 1 187 ? 1.690 -3.740 8.862 1.00 94.19 187 TYR A CA 1
ATOM 1592 C C . TYR A 1 187 ? 1.996 -3.167 7.482 1.00 94.19 187 TYR A C 1
ATOM 1594 O O . TYR A 1 187 ? 3.044 -3.468 6.911 1.00 94.19 187 TYR A O 1
ATOM 1602 N N . ILE A 1 188 ? 1.121 -2.297 6.982 1.00 96.38 188 ILE A N 1
ATOM 1603 C CA . ILE A 1 188 ? 1.374 -1.482 5.793 1.00 96.38 188 ILE A CA 1
ATOM 1604 C C . ILE A 1 188 ? 1.399 -0.023 6.214 1.00 96.38 188 ILE A C 1
ATOM 1606 O O . ILE A 1 188 ? 0.457 0.484 6.819 1.00 96.38 188 ILE A O 1
ATOM 1610 N N . LEU A 1 189 ? 2.509 0.637 5.906 1.00 96.62 189 LEU A N 1
ATOM 1611 C CA . LEU A 1 189 ? 2.729 2.053 6.151 1.00 96.62 189 LEU A CA 1
ATOM 1612 C C . LEU A 1 189 ? 2.881 2.725 4.788 1.00 96.62 189 LEU A C 1
ATOM 1614 O O . LEU A 1 189 ? 3.909 2.562 4.133 1.00 96.62 189 LEU A O 1
ATOM 1618 N N . SER A 1 190 ? 1.858 3.457 4.361 1.00 97.19 190 SER A N 1
ATOM 1619 C CA . SER A 1 190 ? 1.822 4.154 3.077 1.00 97.19 190 SER A CA 1
ATOM 1620 C C . SER A 1 190 ? 1.882 5.662 3.282 1.00 97.19 190 SER A C 1
ATOM 1622 O O . SER A 1 190 ? 1.083 6.222 4.031 1.00 97.19 190 SER A O 1
ATOM 1624 N N . ILE A 1 191 ? 2.812 6.317 2.585 1.00 96.19 191 ILE A N 1
ATOM 1625 C CA . ILE A 1 191 ? 2.910 7.779 2.489 1.00 96.19 191 ILE A CA 1
ATOM 1626 C C . ILE A 1 191 ? 2.727 8.185 1.017 1.00 96.19 191 ILE A C 1
ATOM 1628 O O . ILE A 1 191 ? 3.638 8.730 0.388 1.00 96.19 191 ILE A O 1
ATOM 1632 N N . SER A 1 192 ? 1.587 7.810 0.423 1.00 93.75 192 SER A N 1
ATOM 1633 C CA . SER A 1 192 ? 1.351 8.008 -1.010 1.00 93.75 192 SER A CA 1
ATOM 1634 C C . SER A 1 192 ? 0.945 9.454 -1.316 1.00 93.75 192 SER A C 1
ATOM 1636 O O . SER A 1 192 ? -0.017 9.964 -0.738 1.00 93.75 192 SER A O 1
ATOM 1638 N N . PRO A 1 193 ? 1.625 10.134 -2.255 1.00 90.75 193 PRO A N 1
ATOM 1639 C CA . PRO A 1 193 ? 1.173 11.421 -2.772 1.00 90.75 193 PRO A CA 1
ATOM 1640 C C . PRO A 1 193 ? 0.118 11.292 -3.879 1.00 90.75 193 PRO A C 1
ATOM 1642 O O . PRO A 1 193 ? -0.486 12.297 -4.244 1.00 90.75 193 PRO A O 1
ATOM 1645 N N . GLU A 1 194 ? -0.090 10.091 -4.420 1.00 91.75 194 GLU A N 1
ATOM 1646 C CA . GLU A 1 194 ? -0.774 9.874 -5.693 1.00 91.75 194 GLU A CA 1
ATOM 1647 C C . GLU A 1 194 ? -2.054 9.048 -5.528 1.00 91.75 194 GLU A C 1
ATOM 1649 O O . GLU A 1 194 ? -2.069 8.038 -4.815 1.00 91.75 194 GLU A O 1
ATOM 1654 N N . LEU A 1 195 ? -3.115 9.491 -6.208 1.00 92.44 195 LEU A N 1
ATOM 1655 C CA . LEU A 1 195 ? -4.383 8.776 -6.322 1.00 92.44 195 LEU A CA 1
ATOM 1656 C C . LEU A 1 195 ? -4.303 7.840 -7.519 1.00 92.44 195 LEU A C 1
ATOM 1658 O O . LEU A 1 195 ? -4.133 8.315 -8.643 1.00 92.44 195 LEU A O 1
ATOM 1662 N N . PHE A 1 196 ? -4.494 6.540 -7.287 1.00 94.12 196 PHE A N 1
ATOM 1663 C CA . PHE A 1 196 ? -4.570 5.583 -8.387 1.00 94.12 196 PHE A CA 1
ATOM 1664 C C . PHE A 1 196 ? -5.822 5.840 -9.232 1.00 94.12 196 PHE A C 1
ATOM 1666 O O . PHE A 1 196 ? -5.719 6.269 -10.378 1.00 94.12 196 PHE A O 1
ATOM 1673 N N . PHE A 1 197 ? -6.996 5.671 -8.628 1.00 94.31 197 PHE A N 1
ATOM 1674 C CA . PHE A 1 197 ? -8.257 6.158 -9.165 1.00 94.31 197 PHE A CA 1
ATOM 1675 C C . PHE A 1 197 ? -9.277 6.331 -8.039 1.00 94.31 197 PHE A C 1
ATOM 1677 O O . PHE A 1 197 ? -9.129 5.778 -6.947 1.00 94.31 197 PHE A O 1
ATOM 1684 N N . ARG A 1 198 ? -10.333 7.078 -8.332 1.00 93.31 198 ARG A N 1
ATOM 1685 C CA . ARG A 1 198 ? -11.546 7.191 -7.533 1.00 93.31 198 ARG A CA 1
ATOM 1686 C C . ARG A 1 198 ? -12.751 7.006 -8.439 1.00 93.31 198 ARG A C 1
ATOM 1688 O O . ARG A 1 198 ? -12.715 7.452 -9.580 1.00 93.31 198 ARG A O 1
ATOM 1695 N N . ILE A 1 199 ? -13.798 6.385 -7.912 1.00 92.44 199 ILE A N 1
ATOM 1696 C CA . ILE A 1 199 ? -15.099 6.311 -8.568 1.00 92.44 199 ILE A CA 1
ATOM 1697 C C . ILE A 1 199 ? -16.084 7.127 -7.731 1.00 92.44 199 ILE A C 1
ATOM 1699 O O . ILE A 1 199 ? -16.241 6.857 -6.542 1.00 92.44 199 ILE A O 1
ATOM 1703 N N . GLU A 1 200 ? -16.700 8.132 -8.341 1.00 89.25 200 GLU A N 1
ATOM 1704 C CA . GLU A 1 200 ? -17.781 8.935 -7.765 1.00 89.25 200 GLU A CA 1
ATOM 1705 C C . GLU A 1 200 ? -18.953 8.880 -8.741 1.00 89.25 200 GLU A C 1
ATOM 1707 O O . GLU A 1 200 ? -18.830 9.362 -9.865 1.00 89.25 200 GLU A O 1
ATOM 1712 N N . GLU A 1 201 ? -20.063 8.264 -8.326 1.00 87.12 201 GLU A N 1
ATOM 1713 C CA . GLU A 1 201 ? -21.237 8.037 -9.180 1.00 87.12 201 GLU A CA 1
ATOM 1714 C C . GLU A 1 201 ? -20.862 7.327 -10.497 1.00 87.12 201 GLU A C 1
ATOM 1716 O O . GLU A 1 201 ? -20.476 6.158 -10.482 1.00 87.12 201 GLU A O 1
ATOM 1721 N N . ASP A 1 202 ? -20.961 8.024 -11.629 1.00 91.19 202 ASP A N 1
ATOM 1722 C CA . ASP A 1 202 ? -20.639 7.554 -12.976 1.00 91.19 202 ASP A CA 1
ATOM 1723 C C . ASP A 1 202 ? -19.256 8.025 -13.474 1.00 91.19 202 ASP A C 1
ATOM 1725 O O . ASP A 1 202 ? -18.896 7.808 -14.634 1.00 91.19 202 ASP A O 1
ATOM 1729 N N . ARG A 1 203 ? -18.449 8.652 -12.608 1.00 93.38 203 ARG A N 1
ATOM 1730 C CA . ARG A 1 203 ? -17.147 9.236 -12.957 1.00 93.38 203 ARG A CA 1
ATOM 1731 C C . ARG A 1 203 ? -15.988 8.455 -12.370 1.00 93.38 203 ARG A C 1
ATOM 1733 O O . ARG A 1 203 ? -15.964 8.133 -11.186 1.00 93.38 203 ARG A O 1
ATOM 1740 N N . ILE A 1 204 ? -14.962 8.253 -13.195 1.00 95.06 204 ILE A N 1
ATOM 1741 C CA . ILE A 1 204 ? -13.661 7.729 -12.775 1.00 95.06 204 ILE A CA 1
ATOM 1742 C C . ILE A 1 204 ? -12.640 8.866 -12.826 1.00 95.06 204 ILE A C 1
ATOM 1744 O O . ILE A 1 204 ? -12.429 9.477 -13.873 1.00 95.06 204 ILE A O 1
ATOM 1748 N N . ILE A 1 205 ? -11.995 9.145 -11.696 1.00 92.69 205 ILE A N 1
ATOM 1749 C CA . ILE A 1 205 ? -11.016 10.222 -11.537 1.00 92.69 205 ILE A CA 1
ATOM 1750 C C . ILE A 1 205 ? -9.645 9.614 -11.251 1.00 92.69 205 ILE A C 1
ATOM 1752 O O . ILE A 1 205 ? -9.470 8.924 -10.250 1.00 92.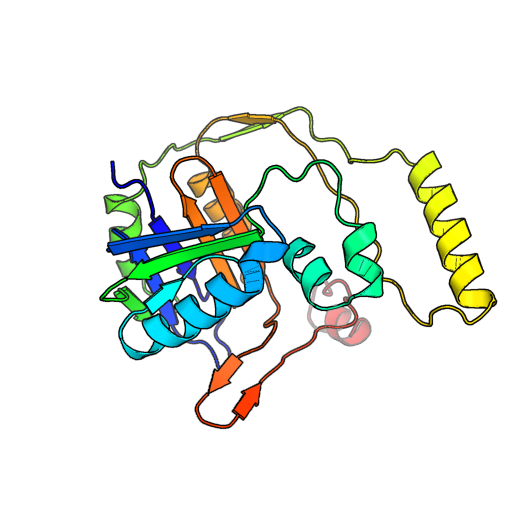69 205 ILE A O 1
ATOM 1756 N N . CYS A 1 206 ? -8.653 9.930 -12.081 1.00 90.88 206 CYS A N 1
ATOM 1757 C CA . CYS A 1 206 ? -7.254 9.544 -11.880 1.00 90.88 206 CYS A CA 1
ATOM 1758 C C . CYS A 1 206 ? -6.381 10.803 -11.799 1.00 90.88 206 CYS A C 1
ATOM 1760 O O . CYS A 1 206 ? -6.600 11.754 -12.550 1.00 90.88 206 CYS A O 1
ATOM 1762 N N . LYS A 1 207 ? -5.367 10.818 -10.924 1.00 87.56 207 LYS A N 1
ATOM 1763 C CA . LYS A 1 207 ? -4.395 11.927 -10.828 1.00 87.56 207 LYS A CA 1
ATOM 1764 C C . LYS A 1 207 ? -2.962 11.404 -10.988 1.00 87.56 207 LYS A C 1
ATOM 1766 O O . LYS A 1 207 ? -2.207 11.445 -10.016 1.00 87.56 207 LYS A O 1
ATOM 1771 N N . PRO A 1 208 ? -2.593 10.901 -12.184 1.00 85.69 208 PRO A N 1
ATOM 1772 C CA . PRO A 1 208 ? -1.274 10.329 -12.407 1.00 85.69 208 PRO A CA 1
ATOM 1773 C C . PRO A 1 208 ? -0.180 11.387 -12.235 1.00 85.69 208 PRO A C 1
ATOM 1775 O O . PRO A 1 208 ? -0.299 12.511 -12.728 1.00 85.69 208 PRO A O 1
ATOM 1778 N N . MET A 1 209 ? 0.910 11.021 -11.571 1.00 78.62 209 MET A N 1
ATOM 1779 C CA . MET A 1 209 ? 2.080 11.872 -11.391 1.00 78.62 209 MET A CA 1
ATOM 1780 C C . MET A 1 209 ? 3.218 11.408 -12.301 1.00 78.62 209 MET A C 1
ATOM 1782 O O . MET A 1 209 ? 3.614 10.243 -12.307 1.00 78.62 209 MET A O 1
ATOM 1786 N N . LYS A 1 210 ? 3.805 12.338 -13.061 1.00 76.56 210 LYS A N 1
ATOM 1787 C CA . LYS A 1 210 ? 5.015 12.078 -13.846 1.00 76.56 210 LYS A CA 1
ATOM 1788 C C . LYS A 1 210 ? 5.978 13.250 -13.741 1.00 76.56 210 LYS A C 1
ATOM 1790 O O . LYS A 1 210 ? 5.596 14.397 -13.935 1.00 76.56 210 LYS A O 1
ATOM 1795 N N . GLY A 1 211 ? 7.243 12.923 -13.486 1.00 71.69 211 GLY A N 1
ATOM 1796 C CA . GLY A 1 211 ? 8.297 13.907 -13.274 1.00 71.69 211 GLY A CA 1
ATOM 1797 C C . GLY A 1 211 ? 8.330 14.400 -11.830 1.00 71.69 211 GLY A C 1
ATOM 1798 O O . GLY A 1 211 ? 7.311 14.704 -11.218 1.00 71.69 211 GLY A O 1
ATOM 1799 N N . THR A 1 212 ? 9.531 14.461 -11.269 1.00 76.06 212 THR A N 1
ATOM 1800 C CA . THR A 1 212 ? 9.770 15.037 -9.946 1.00 76.06 212 THR A CA 1
ATOM 1801 C C . THR A 1 212 ? 11.026 15.876 -10.011 1.00 76.06 212 THR A C 1
ATOM 1803 O O . THR A 1 212 ? 12.078 15.375 -10.415 1.00 76.06 212 THR A O 1
ATOM 1806 N N . ILE A 1 213 ? 10.934 17.123 -9.563 1.00 80.38 213 ILE A N 1
ATOM 1807 C CA . ILE A 1 213 ? 12.084 17.998 -9.370 1.00 80.38 213 ILE A CA 1
ATOM 1808 C C . ILE A 1 213 ? 12.229 18.332 -7.888 1.00 80.38 213 ILE A C 1
ATOM 1810 O O . ILE A 1 213 ? 11.247 18.425 -7.147 1.00 80.38 213 ILE A O 1
ATOM 1814 N N . LYS A 1 214 ? 13.474 18.460 -7.420 1.00 82.75 214 LYS A N 1
ATOM 1815 C CA . LYS A 1 214 ? 13.736 18.910 -6.051 1.00 82.75 214 LYS A CA 1
ATOM 1816 C C . LYS A 1 214 ? 13.233 20.342 -5.898 1.00 82.75 214 LYS A C 1
ATOM 1818 O O . LYS A 1 214 ? 13.579 21.191 -6.715 1.00 82.75 214 LYS A O 1
ATOM 1823 N N . ARG A 1 215 ? 12.513 20.607 -4.805 1.00 80.69 215 ARG A N 1
ATOM 1824 C CA . ARG A 1 215 ? 12.124 21.968 -4.419 1.00 80.69 215 ARG A CA 1
ATOM 1825 C C . ARG A 1 215 ? 13.351 22.880 -4.315 1.00 80.69 215 ARG A C 1
ATOM 1827 O O . ARG A 1 215 ? 14.432 22.444 -3.897 1.00 80.69 215 ARG A O 1
ATOM 1834 N N . GLY A 1 216 ? 13.187 24.140 -4.699 1.00 80.06 216 GLY A N 1
ATOM 1835 C CA . GLY A 1 216 ? 14.144 25.201 -4.397 1.00 80.06 216 GLY A CA 1
ATOM 1836 C C . GLY A 1 216 ? 14.203 25.473 -2.894 1.00 80.06 216 GLY A C 1
ATOM 1837 O O . GLY A 1 216 ? 13.261 25.179 -2.159 1.00 80.06 216 GLY A O 1
ATOM 1838 N N . LYS A 1 217 ? 15.312 26.037 -2.409 1.00 86.44 217 LYS A N 1
ATOM 1839 C CA . LYS A 1 217 ? 15.439 26.427 -0.995 1.00 86.44 217 LYS A CA 1
ATOM 1840 C C . LYS A 1 217 ? 14.607 27.667 -0.664 1.00 86.44 217 LYS A C 1
ATOM 1842 O O . LYS A 1 217 ? 14.356 27.941 0.504 1.00 86.44 217 LYS A O 1
ATOM 1847 N N . ASN A 1 218 ? 14.202 28.422 -1.681 1.00 86.25 218 ASN A N 1
ATOM 1848 C CA . ASN A 1 218 ? 13.359 29.607 -1.585 1.00 86.25 218 ASN A CA 1
ATOM 1849 C C . ASN A 1 218 ? 12.472 29.727 -2.837 1.00 86.25 218 ASN A C 1
ATOM 1851 O O . ASN A 1 218 ? 12.666 29.000 -3.809 1.00 86.25 218 ASN A O 1
ATOM 1855 N N . ILE A 1 219 ? 11.515 30.659 -2.815 1.00 85.50 219 ILE A N 1
ATOM 1856 C CA . ILE A 1 219 ? 10.532 30.868 -3.897 1.00 85.50 219 ILE A CA 1
ATOM 1857 C C . ILE A 1 219 ? 11.207 31.137 -5.249 1.00 85.50 219 ILE A C 1
ATOM 1859 O O . ILE A 1 219 ? 10.720 30.683 -6.280 1.00 85.50 219 ILE A O 1
ATOM 1863 N N . TYR A 1 220 ? 12.320 31.870 -5.250 1.00 85.81 220 TYR A N 1
ATOM 1864 C CA . TYR A 1 220 ? 13.034 32.221 -6.474 1.00 85.81 220 TYR A CA 1
ATOM 1865 C C . TYR A 1 220 ? 13.708 30.996 -7.106 1.00 85.81 220 TYR A C 1
ATOM 1867 O O . TYR A 1 220 ? 13.497 30.701 -8.277 1.00 85.81 220 TYR A O 1
ATOM 1875 N N . GLU A 1 221 ? 14.450 30.227 -6.310 1.00 83.75 221 GLU A N 1
ATOM 1876 C CA . GLU A 1 221 ? 15.086 28.985 -6.752 1.00 83.75 221 GLU A CA 1
ATOM 1877 C C . GLU A 1 221 ? 14.047 27.925 -7.150 1.00 83.75 221 GLU A C 1
ATOM 1879 O O . GLU A 1 221 ? 14.290 27.139 -8.060 1.00 83.75 221 GLU A O 1
ATOM 1884 N N . ASP A 1 222 ? 12.885 27.907 -6.491 1.00 85.56 222 ASP A N 1
ATOM 1885 C CA . ASP A 1 222 ? 11.789 26.988 -6.811 1.00 85.56 222 ASP A CA 1
ATOM 1886 C C . ASP A 1 222 ? 11.176 27.317 -8.176 1.00 85.56 222 ASP A C 1
ATOM 1888 O O . ASP A 1 222 ? 10.964 26.412 -8.972 1.00 85.56 222 ASP A O 1
ATOM 1892 N N . LYS A 1 223 ? 10.990 28.607 -8.490 1.00 80.56 223 LYS A N 1
ATOM 1893 C CA . LYS A 1 223 ? 10.514 29.066 -9.805 1.00 80.56 223 LYS A CA 1
ATOM 1894 C C . LYS A 1 223 ? 11.497 28.800 -10.944 1.00 80.56 223 LYS A C 1
ATOM 1896 O O . LYS A 1 223 ? 11.055 28.599 -12.061 1.00 80.56 223 LYS A O 1
ATOM 1901 N N . ILE A 1 224 ? 12.805 28.824 -10.681 1.00 76.81 224 ILE A N 1
ATOM 1902 C CA . ILE A 1 224 ? 13.825 28.516 -11.701 1.00 76.81 224 ILE A CA 1
ATOM 1903 C C . ILE A 1 224 ? 13.894 27.012 -11.989 1.00 76.81 224 ILE A C 1
ATOM 1905 O O . ILE A 1 224 ? 14.268 26.610 -13.087 1.00 76.81 224 ILE A O 1
ATOM 1909 N N . LYS A 1 225 ? 13.596 26.180 -10.987 1.00 69.06 225 LYS A N 1
ATOM 1910 C CA . LYS A 1 225 ? 13.646 24.720 -11.108 1.00 69.06 225 LYS A CA 1
ATOM 1911 C C . LYS A 1 225 ? 12.338 24.102 -11.600 1.00 69.06 225 LYS A C 1
ATOM 1913 O O . LYS A 1 225 ? 12.395 22.975 -12.075 1.00 69.06 225 LYS A O 1
ATOM 1918 N N . ALA A 1 226 ? 11.200 24.763 -11.400 1.00 59.09 226 ALA A N 1
ATOM 1919 C CA . ALA A 1 226 ? 9.888 24.310 -11.867 1.00 59.09 226 ALA A CA 1
ATOM 1920 C C . ALA A 1 226 ? 9.766 24.437 -13.390 1.00 59.09 226 ALA A C 1
ATOM 1922 O O . ALA A 1 226 ? 9.199 23.495 -13.987 1.00 59.09 226 ALA A O 1
#

Radius of gyration: 20.15 Å; chains: 1; bounding box: 50×51×52 Å

Foldseek 3Di:
DFQWKKKWAFLDDDPVFFKIKIDTDFPDKDWAADLVCVVVSVVVVVVLVVQWDKDDDADPLNCLSVDVVSVVVRDPDDPDTRDIIGTHRDIDMDTHPDPCVVVVVVVVDDDFPDKDKADWDKPDDPVVVVVVVVVVVVCCVVVVDVDDDDDIDIDIDMDTDPVNVLVVVCVVARARTWMWIGGNPDIDGDPDNFDCWDDDPPDIDGDDDDDDWDADPDPVRRVVGD

pLDDT: mean 91.21, std 7.57, range [47.16, 98.19]

Sequence (226 aa):
MRNCFLLFETLKTTDLDSNSFVFYDPVEIIETKKLDSLEEIFKRIEKLSKKYYLAGYISYEAGFYLQEGLKTHFPKSFPFSLVKLGVFEEAEIFPAFEKEIQNCYKKFLKEGKKYKIKNLNLSQNFSEYKEKIKRIKEYLRNGDIYQLNYTLRYKFDFEGSAFRLYQNLKEKQKTPYTAFLKFSNEYILSISPELFFRIEEDRIICKPMKGTIKRGKNIYEDKIKA